Protein AF-A0AAV4ZHG4-F1 (afdb_monomer_lite)

Radius of gyration: 22.32 Å; chains: 1; bounding box: 59×37×72 Å

Secondary structure (DSSP, 8-state):
--S---HHHHHHHHHHHHHHHHH---EEEPPP-TT-HHHHHHHHHHHHHHHHSS---HHHHTT---S--TT-EEEEEEEE-TTS-EEEEEEEEPPPTT--HHHHHHHH-SS----GGGPPPHHHHHHHHHHHHHHHTT-SS-SHHHHHHHHHHHHHHHHHHHT--GGGSTT---HHHHHHHHHT-HHHHHHHHHHHHHHHHHHHHHHHHHHHHHHT--EEEPPP--S-GGGS---SS--TTT--B-SSTT--B-EEE-TTTHHHHHHTSTT-PPPSS--TTTTSSSHHHHHHHHHHHHHHHTT-

Organism: NCBI:txid270350

Sequence (304 aa):
MPASTTAYMIAALQLIAGIEATGGVPIAILERTGDDTEAFWMRSAEILCAKTGDNFCDSDMMVMRDNTNPLGFMRMIVYAGPKGERKRVCAVLPPADDVSPALTATGVSAGNTYAWEDLPTSQAAWVWLMLQNAAHCLDGNGGVSDDKRADAFATLGTTLILGDPGFTAPGGKSPSRVFGYYRNSEANRWAANLGERILLDAWKTDAVAVAQVRTGCTLTSDASSRLDVDQIPRDPQIAAADVCVPAGQTGPKPGRVTDSNLWAWMYQSPIGTPPTPWTPLKTFQSPQAAATYVWQQAGTLSQR

Structure (mmCIF, N/CA/C/O backbone):
data_AF-A0AAV4ZHG4-F1
#
_entry.id   AF-A0AAV4ZHG4-F1
#
loop_
_atom_site.group_PDB
_atom_site.id
_atom_site.type_symbol
_atom_site.label_atom_id
_atom_site.label_alt_id
_atom_site.label_comp_id
_atom_site.label_asym_id
_atom_site.label_entity_id
_atom_site.label_seq_id
_atom_site.pdbx_PDB_ins_code
_atom_site.Cartn_x
_atom_site.Cartn_y
_atom_site.Cartn_z
_atom_site.occupancy
_atom_site.B_iso_or_equiv
_atom_site.auth_seq_id
_atom_site.auth_comp_id
_atom_site.auth_asym_id
_atom_site.auth_atom_id
_atom_site.pdbx_PDB_model_num
ATOM 1 N N . MET A 1 1 ? 18.288 -14.727 -4.330 1.00 34.69 1 MET A N 1
ATOM 2 C CA . MET A 1 1 ? 17.482 -14.034 -3.303 1.00 34.69 1 MET A CA 1
ATOM 3 C C . MET A 1 1 ? 18.409 -13.716 -2.143 1.00 34.69 1 MET A C 1
ATOM 5 O O . MET A 1 1 ? 19.000 -14.664 -1.630 1.00 34.69 1 MET A O 1
ATOM 9 N N . PRO A 1 2 ? 18.618 -12.445 -1.770 1.00 31.34 2 PRO A N 1
ATOM 10 C CA . PRO A 1 2 ? 19.394 -12.140 -0.578 1.00 31.34 2 PRO A CA 1
ATOM 11 C C . PRO A 1 2 ? 18.653 -12.652 0.666 1.00 31.34 2 PRO A C 1
ATOM 13 O O . PRO A 1 2 ? 17.423 -12.718 0.702 1.00 31.34 2 PRO A O 1
ATOM 16 N N . ALA A 1 3 ? 19.426 -13.091 1.656 1.00 33.22 3 ALA A N 1
ATOM 17 C CA . ALA A 1 3 ? 18.937 -13.634 2.913 1.00 33.22 3 ALA A CA 1
ATOM 18 C C . ALA A 1 3 ? 18.226 -12.542 3.736 1.00 33.22 3 ALA A C 1
ATOM 20 O O . ALA A 1 3 ? 18.767 -11.457 3.909 1.00 33.22 3 ALA A O 1
ATOM 21 N N . SER A 1 4 ? 17.041 -12.873 4.267 1.00 39.50 4 SER A N 1
ATOM 22 C CA . SER A 1 4 ? 16.151 -12.020 5.079 1.00 39.50 4 SER A CA 1
ATOM 23 C C . SER A 1 4 ? 15.341 -10.954 4.316 1.00 39.50 4 SER A C 1
ATOM 25 O O . SER A 1 4 ? 15.361 -9.772 4.657 1.00 39.50 4 SER A O 1
ATOM 27 N N . THR A 1 5 ? 14.525 -11.365 3.342 1.00 58.91 5 THR A N 1
ATOM 28 C CA . THR A 1 5 ? 13.417 -10.516 2.870 1.00 58.91 5 THR A CA 1
ATOM 29 C C . THR A 1 5 ? 12.366 -10.420 3.982 1.00 58.91 5 THR A C 1
ATOM 31 O O . THR A 1 5 ? 11.728 -11.408 4.344 1.00 58.91 5 THR A O 1
ATOM 34 N N . THR A 1 6 ? 12.230 -9.242 4.585 1.00 77.19 6 THR A N 1
ATOM 35 C CA . THR A 1 6 ? 11.278 -8.965 5.672 1.00 77.19 6 THR A CA 1
ATOM 36 C C . THR A 1 6 ? 9.824 -9.128 5.197 1.00 77.19 6 THR A C 1
ATOM 38 O O . THR A 1 6 ? 9.519 -9.003 4.010 1.00 77.19 6 THR A O 1
ATOM 41 N N . ALA A 1 7 ? 8.890 -9.409 6.116 1.00 82.88 7 ALA A N 1
ATOM 42 C CA . ALA A 1 7 ? 7.497 -9.740 5.773 1.00 82.88 7 ALA A CA 1
ATOM 43 C C . ALA A 1 7 ? 6.790 -8.675 4.906 1.00 82.88 7 ALA A C 1
ATOM 45 O O . ALA A 1 7 ? 5.980 -9.018 4.046 1.00 82.88 7 ALA A O 1
ATOM 46 N N . TYR A 1 8 ? 7.121 -7.392 5.089 1.00 85.31 8 TYR A N 1
ATOM 47 C CA . TYR A 1 8 ? 6.548 -6.299 4.301 1.00 85.31 8 TYR A CA 1
ATOM 48 C C . TYR A 1 8 ? 7.055 -6.272 2.853 1.00 85.31 8 TYR A C 1
ATOM 50 O O . TYR A 1 8 ? 6.281 -5.962 1.951 1.00 85.31 8 TYR A O 1
ATOM 58 N N . MET A 1 9 ? 8.322 -6.630 2.613 1.00 89.50 9 MET A N 1
ATOM 59 C CA . MET A 1 9 ? 8.885 -6.721 1.263 1.00 89.50 9 MET A CA 1
ATOM 60 C C . MET A 1 9 ? 8.208 -7.851 0.490 1.00 89.50 9 MET A C 1
ATOM 62 O O . MET A 1 9 ? 7.792 -7.660 -0.649 1.00 89.50 9 MET A O 1
ATOM 66 N N . ILE A 1 10 ? 8.023 -9.009 1.137 1.00 89.69 10 ILE A N 1
ATOM 67 C CA . ILE A 1 10 ? 7.293 -10.141 0.551 1.00 89.69 10 ILE A CA 1
ATOM 68 C C . ILE A 1 10 ? 5.867 -9.715 0.188 1.00 89.69 10 ILE A C 1
ATOM 70 O O . ILE A 1 10 ? 5.430 -9.952 -0.936 1.00 89.69 10 ILE A O 1
ATOM 74 N N . ALA A 1 11 ? 5.157 -9.048 1.101 1.00 90.88 11 ALA A N 1
ATOM 75 C CA . ALA A 1 11 ? 3.792 -8.589 0.856 1.00 90.88 11 ALA A CA 1
ATOM 76 C C . ALA A 1 11 ? 3.706 -7.558 -0.287 1.00 90.88 11 ALA A C 1
ATOM 78 O O . ALA A 1 11 ? 2.794 -7.632 -1.110 1.00 90.88 11 ALA A O 1
ATOM 79 N N . ALA A 1 12 ? 4.671 -6.638 -0.393 1.00 93.69 12 ALA A N 1
ATOM 80 C CA . ALA A 1 12 ? 4.742 -5.686 -1.501 1.00 93.69 12 ALA A CA 1
ATOM 81 C C . ALA A 1 12 ? 4.963 -6.396 -2.845 1.00 93.69 12 ALA A C 1
ATOM 83 O O . ALA A 1 12 ? 4.232 -6.144 -3.800 1.00 93.69 12 ALA A O 1
ATOM 84 N N . LEU A 1 13 ? 5.908 -7.341 -2.910 1.00 93.69 13 LEU A N 1
ATOM 85 C CA . LEU A 1 13 ? 6.169 -8.136 -4.115 1.00 93.69 13 LEU A CA 1
ATOM 86 C C . LEU A 1 13 ? 4.961 -8.992 -4.517 1.00 93.69 13 LEU A C 1
ATOM 88 O O . LEU A 1 13 ? 4.658 -9.116 -5.702 1.00 93.69 13 LEU A O 1
ATOM 92 N N . GLN A 1 14 ? 4.239 -9.545 -3.543 1.00 92.50 14 GLN A N 1
ATOM 93 C CA . GLN A 1 14 ? 2.998 -10.278 -3.785 1.00 92.50 14 GLN A CA 1
ATOM 94 C C . GLN A 1 14 ? 1.894 -9.376 -4.358 1.00 92.50 14 GLN A C 1
ATOM 96 O O . GLN A 1 14 ? 1.179 -9.793 -5.270 1.00 92.50 14 GLN A O 1
ATOM 101 N N . LEU A 1 15 ? 1.770 -8.138 -3.867 1.00 93.50 15 LEU A N 1
ATOM 102 C CA . LEU A 1 15 ? 0.821 -7.164 -4.409 1.00 93.50 15 LEU A CA 1
ATOM 103 C C . LEU A 1 15 ? 1.196 -6.758 -5.845 1.00 93.50 15 LEU A C 1
ATOM 105 O O . LEU A 1 15 ? 0.319 -6.667 -6.703 1.00 93.50 15 LEU A O 1
ATOM 109 N N . ILE A 1 16 ? 2.495 -6.589 -6.123 1.00 95.31 16 ILE A N 1
ATOM 110 C CA . ILE A 1 16 ? 3.023 -6.285 -7.462 1.00 95.31 16 ILE A CA 1
ATOM 111 C C . ILE A 1 16 ? 2.725 -7.415 -8.448 1.00 95.31 16 ILE A C 1
ATOM 113 O O . ILE A 1 16 ? 2.189 -7.167 -9.527 1.00 95.31 16 ILE A O 1
ATOM 117 N N . ALA A 1 17 ? 3.011 -8.660 -8.065 1.00 92.50 17 ALA A N 1
ATOM 118 C CA . ALA A 1 17 ? 2.695 -9.825 -8.887 1.00 92.50 17 ALA A CA 1
ATOM 119 C C . ALA A 1 17 ? 1.191 -9.899 -9.212 1.00 92.50 17 ALA A C 1
ATOM 121 O O . ALA A 1 17 ? 0.803 -10.279 -10.317 1.00 92.50 17 ALA A O 1
ATOM 122 N N . GLY A 1 18 ? 0.335 -9.485 -8.272 1.00 90.94 18 GLY A N 1
ATOM 123 C CA . GLY A 1 18 ? -1.106 -9.459 -8.490 1.00 90.94 18 GLY A CA 1
ATOM 124 C C . GLY A 1 18 ? -1.585 -8.367 -9.458 1.00 90.94 18 GLY A C 1
ATOM 125 O O . GLY A 1 18 ? -2.504 -8.610 -10.251 1.00 90.94 18 GLY A O 1
ATOM 126 N N . ILE A 1 19 ? -0.975 -7.174 -9.444 1.00 89.62 19 ILE A N 1
ATOM 127 C CA . ILE A 1 19 ? -1.318 -6.125 -10.422 1.00 89.62 19 ILE A CA 1
ATOM 128 C C . ILE A 1 19 ? -0.751 -6.417 -11.803 1.00 89.62 19 ILE A C 1
ATOM 130 O O . ILE A 1 19 ? -1.422 -6.143 -12.792 1.00 89.62 19 ILE A O 1
ATOM 134 N N . GLU A 1 20 ? 0.423 -7.036 -11.886 1.00 91.94 20 GLU A N 1
ATOM 135 C CA . GLU A 1 20 ? 0.994 -7.503 -13.146 1.00 91.94 20 GLU A CA 1
ATOM 136 C C . GLU A 1 20 ? 0.015 -8.431 -13.879 1.00 91.94 20 GLU A C 1
ATOM 138 O O . GLU A 1 20 ? -0.280 -8.220 -15.058 1.00 91.94 20 GLU A O 1
ATOM 143 N N . ALA A 1 21 ? -0.575 -9.393 -13.160 1.00 85.50 21 ALA A N 1
ATOM 144 C CA . ALA A 1 21 ? -1.597 -10.286 -13.703 1.00 85.50 21 ALA A CA 1
ATOM 145 C C . ALA A 1 21 ? -2.869 -9.544 -14.161 1.00 85.50 21 ALA A C 1
ATOM 147 O O . ALA A 1 21 ? -3.579 -10.022 -15.044 1.00 85.50 21 ALA A O 1
ATOM 148 N N . THR A 1 22 ? -3.155 -8.374 -13.582 1.00 78.44 22 THR A N 1
ATOM 149 C CA . THR A 1 22 ? -4.319 -7.543 -13.933 1.00 78.44 22 THR A CA 1
ATOM 150 C C . THR A 1 22 ? -4.045 -6.658 -15.155 1.00 78.44 22 THR A C 1
ATOM 152 O O . THR A 1 22 ? -4.931 -6.461 -15.982 1.00 78.44 22 THR A O 1
ATOM 155 N N . GLY A 1 23 ? -2.833 -6.109 -15.267 1.00 77.31 23 GLY A N 1
ATOM 156 C CA . GLY A 1 23 ? -2.461 -5.133 -16.292 1.00 77.31 23 GLY A CA 1
ATOM 157 C C . GLY A 1 23 ? -1.838 -5.720 -17.560 1.00 77.31 23 GLY A C 1
ATOM 158 O O . GLY A 1 23 ? -1.764 -5.027 -18.572 1.00 77.31 23 GLY A O 1
ATOM 159 N N . GLY A 1 24 ? -1.390 -6.979 -17.534 1.00 81.75 24 GLY A N 1
ATOM 160 C CA . GLY A 1 24 ? -0.865 -7.677 -18.715 1.00 81.75 24 GLY A CA 1
ATOM 161 C C . GLY A 1 24 ? 0.497 -7.175 -19.215 1.00 81.75 24 GLY A C 1
ATOM 162 O O . GLY A 1 24 ? 0.920 -7.551 -20.307 1.00 81.75 24 GLY A O 1
ATOM 163 N N . VAL A 1 25 ? 1.190 -6.341 -18.434 1.00 88.19 25 VAL A N 1
ATOM 164 C CA . VAL A 1 25 ? 2.561 -5.888 -18.705 1.00 88.19 25 VAL A CA 1
ATOM 165 C C . VAL A 1 25 ? 3.501 -6.612 -17.747 1.00 88.19 25 VAL A C 1
ATOM 167 O O . VAL A 1 25 ? 3.338 -6.441 -16.539 1.00 88.19 25 VAL A O 1
ATOM 170 N N . PRO A 1 26 ? 4.494 -7.377 -18.239 1.00 93.38 26 PRO A N 1
ATOM 171 C CA . PRO A 1 26 ? 5.452 -8.030 -17.363 1.00 93.38 26 PRO A CA 1
ATOM 172 C C . PRO A 1 26 ? 6.230 -7.016 -16.515 1.00 93.38 26 PRO A C 1
ATOM 174 O O . PRO A 1 26 ? 6.758 -6.041 -17.057 1.00 93.38 26 PRO A O 1
ATOM 177 N N . ILE A 1 27 ? 6.328 -7.255 -15.205 1.00 95.12 27 ILE A N 1
ATOM 178 C CA . ILE A 1 27 ? 7.057 -6.398 -14.255 1.00 95.12 27 ILE A CA 1
ATOM 179 C C . ILE A 1 27 ? 8.277 -7.156 -13.716 1.00 95.12 27 ILE A C 1
ATOM 181 O O . ILE A 1 27 ? 8.162 -8.114 -12.947 1.00 95.12 27 ILE A O 1
ATOM 185 N N . ALA A 1 28 ? 9.465 -6.739 -14.141 1.00 94.19 28 ALA A N 1
ATOM 186 C CA . ALA A 1 28 ? 10.751 -7.269 -13.713 1.00 94.19 28 ALA A CA 1
ATOM 187 C C . ALA A 1 28 ? 11.306 -6.440 -12.548 1.00 94.19 28 ALA A C 1
ATOM 189 O O . ALA A 1 28 ? 11.596 -5.256 -12.713 1.00 94.19 28 ALA A O 1
ATOM 190 N N . ILE A 1 29 ? 11.480 -7.063 -11.381 1.00 94.00 29 ILE A N 1
ATOM 191 C CA . ILE A 1 29 ? 12.131 -6.424 -10.233 1.00 94.00 29 ILE A CA 1
ATOM 192 C C . ILE A 1 29 ? 13.636 -6.646 -10.342 1.00 94.00 29 ILE A C 1
ATOM 194 O O . ILE A 1 29 ? 14.093 -7.784 -10.263 1.00 94.00 29 ILE A O 1
ATOM 198 N N . LEU A 1 30 ? 14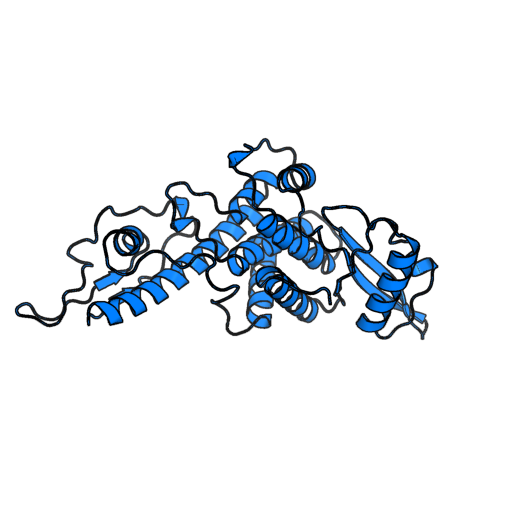.384 -5.566 -10.556 1.00 92.12 30 LEU A N 1
ATOM 199 C CA . LEU A 1 30 ? 15.834 -5.593 -10.713 1.00 92.12 30 LEU A CA 1
ATOM 200 C C . LEU A 1 30 ? 16.537 -5.786 -9.365 1.00 92.12 30 LEU A C 1
ATOM 202 O O . LEU A 1 30 ? 15.971 -5.541 -8.299 1.00 92.12 30 LEU A O 1
ATOM 206 N N . GLU A 1 31 ? 17.805 -6.183 -9.414 1.00 88.56 31 GLU A N 1
ATOM 207 C CA . GLU A 1 31 ? 18.658 -6.291 -8.233 1.00 88.56 31 GLU A CA 1
ATOM 208 C C . GLU A 1 31 ? 19.613 -5.095 -8.153 1.00 88.56 31 GLU A C 1
ATOM 210 O O . GLU A 1 31 ? 20.221 -4.697 -9.147 1.00 88.56 31 GLU A O 1
ATOM 215 N N . ARG A 1 32 ? 19.764 -4.529 -6.952 1.00 84.31 32 ARG A N 1
ATOM 216 C CA . ARG A 1 32 ? 20.807 -3.537 -6.678 1.00 84.31 32 ARG A CA 1
ATOM 217 C C . ARG A 1 32 ? 22.157 -4.245 -6.607 1.00 84.31 32 ARG A C 1
ATOM 219 O O . ARG A 1 32 ? 22.322 -5.161 -5.809 1.00 84.31 32 ARG A O 1
ATOM 226 N N . THR A 1 33 ? 23.129 -3.785 -7.387 1.00 80.25 33 THR A N 1
ATOM 227 C CA . THR A 1 33 ? 24.513 -4.298 -7.369 1.00 80.25 33 THR A CA 1
ATOM 228 C C . THR A 1 33 ? 25.502 -3.306 -6.747 1.00 80.25 33 THR A C 1
ATOM 230 O O . THR A 1 33 ? 26.712 -3.488 -6.851 1.00 80.25 33 THR A O 1
ATOM 233 N N . GLY A 1 34 ? 25.001 -2.260 -6.079 1.00 74.69 34 GLY A N 1
ATOM 234 C CA . GLY A 1 34 ? 25.826 -1.164 -5.567 1.00 74.69 34 GLY A CA 1
ATOM 235 C C . GLY A 1 34 ? 26.387 -0.314 -6.708 1.00 74.69 34 GLY A C 1
ATOM 236 O O . GLY A 1 34 ? 25.673 -0.027 -7.666 1.00 74.69 34 GLY A O 1
ATOM 237 N N . ASP A 1 35 ? 27.663 0.062 -6.610 1.00 71.56 35 ASP A N 1
ATOM 238 C CA . ASP A 1 35 ? 28.332 0.935 -7.586 1.00 71.56 35 ASP A CA 1
ATOM 239 C C . ASP A 1 35 ? 28.862 0.185 -8.828 1.00 71.56 35 ASP A C 1
ATOM 241 O O . ASP A 1 35 ? 29.331 0.810 -9.781 1.00 71.56 35 ASP A O 1
ATOM 245 N N . ASP A 1 36 ? 28.777 -1.151 -8.861 1.00 84.44 36 ASP A N 1
ATOM 246 C CA . ASP A 1 36 ? 29.201 -1.940 -10.021 1.00 84.44 36 ASP A CA 1
ATOM 247 C C . ASP A 1 36 ? 28.135 -1.900 -11.127 1.00 84.44 36 ASP A C 1
ATOM 249 O O . ASP A 1 36 ? 27.106 -2.589 -11.085 1.00 84.44 36 ASP A O 1
ATOM 253 N N . THR A 1 37 ? 28.398 -1.052 -12.121 1.00 82.25 37 THR A N 1
ATOM 254 C CA . THR A 1 37 ? 27.517 -0.818 -13.271 1.00 82.25 37 THR A CA 1
ATOM 255 C C . THR A 1 37 ? 27.505 -1.999 -14.243 1.00 82.25 37 THR A C 1
ATOM 257 O O . THR A 1 37 ? 26.462 -2.306 -14.818 1.00 82.25 37 THR A O 1
ATOM 260 N N . GLU A 1 38 ? 28.629 -2.693 -14.426 1.00 83.00 38 GLU A N 1
ATOM 261 C CA . GLU A 1 38 ? 28.707 -3.820 -15.362 1.00 83.00 38 GLU A CA 1
ATOM 262 C C . GLU A 1 38 ? 27.956 -5.031 -14.800 1.00 83.00 38 GLU A C 1
ATOM 264 O O . GLU A 1 38 ? 27.129 -5.636 -15.491 1.00 83.00 38 GLU A O 1
ATOM 269 N N . ALA A 1 39 ? 28.143 -5.315 -13.506 1.00 86.06 39 ALA A N 1
ATOM 270 C CA . ALA A 1 39 ? 27.358 -6.325 -12.805 1.00 86.06 39 ALA A CA 1
ATOM 271 C C . ALA A 1 39 ? 25.856 -5.999 -12.825 1.00 86.06 39 ALA A C 1
ATOM 273 O O . ALA A 1 39 ? 25.037 -6.901 -13.020 1.00 86.06 39 ALA A O 1
ATOM 274 N N . PHE A 1 40 ? 25.483 -4.720 -12.677 1.00 87.06 40 PHE A N 1
ATOM 275 C CA . PHE A 1 40 ? 24.085 -4.291 -12.763 1.00 87.06 40 PHE A CA 1
ATOM 276 C C . PHE A 1 40 ? 23.459 -4.643 -14.112 1.00 87.06 40 PHE A C 1
ATOM 278 O O . PHE A 1 40 ? 22.344 -5.167 -14.161 1.00 87.06 40 PHE A O 1
ATOM 285 N N . TRP A 1 41 ? 24.165 -4.358 -15.209 1.00 86.19 41 TRP A N 1
ATOM 286 C CA . TRP A 1 41 ? 23.666 -4.615 -16.557 1.00 86.19 41 TRP A CA 1
ATOM 287 C C . TRP A 1 41 ? 23.505 -6.100 -16.829 1.00 86.19 41 TRP A C 1
ATOM 289 O O . TRP A 1 41 ? 22.424 -6.511 -17.250 1.00 86.19 41 TRP A O 1
ATOM 299 N N . MET A 1 42 ? 24.520 -6.912 -16.523 1.00 85.81 42 MET A N 1
ATOM 300 C CA . MET A 1 42 ? 24.419 -8.363 -16.689 1.00 85.81 42 MET A CA 1
ATOM 301 C C . MET A 1 42 ? 23.245 -8.924 -15.886 1.00 85.81 42 MET A C 1
ATOM 303 O O . MET A 1 42 ? 22.401 -9.640 -16.427 1.00 85.81 42 MET A O 1
ATOM 307 N N . ARG A 1 43 ? 23.123 -8.528 -14.613 1.00 88.62 43 ARG A N 1
ATOM 308 C CA . ARG A 1 43 ? 22.064 -9.037 -13.742 1.00 88.62 43 ARG A CA 1
ATOM 309 C C . ARG A 1 43 ? 20.673 -8.584 -14.174 1.00 88.62 43 ARG A C 1
ATOM 311 O O . ARG A 1 43 ? 19.722 -9.362 -14.136 1.00 88.62 43 ARG A O 1
ATOM 318 N N . SER A 1 44 ? 20.551 -7.341 -14.625 1.00 89.56 44 SER A N 1
ATOM 319 C CA . SER A 1 44 ? 19.295 -6.814 -15.153 1.00 89.56 44 SER A CA 1
ATOM 320 C C . SER A 1 44 ? 18.876 -7.551 -16.427 1.00 89.56 44 SER A C 1
ATOM 322 O O . SER A 1 44 ? 17.699 -7.878 -16.570 1.00 89.56 44 SER A O 1
ATOM 324 N N . ALA A 1 45 ? 19.820 -7.874 -17.321 1.00 88.75 45 ALA A N 1
ATOM 325 C CA . ALA A 1 45 ? 19.533 -8.644 -18.529 1.00 88.75 45 ALA A CA 1
ATOM 326 C C . ALA A 1 45 ? 19.038 -10.047 -18.166 1.00 88.75 45 ALA A C 1
ATOM 328 O O . ALA A 1 45 ? 17.998 -10.469 -18.659 1.00 88.75 45 ALA A O 1
ATOM 329 N N . GLU A 1 46 ? 19.711 -10.739 -17.241 1.00 89.81 46 GLU A N 1
ATOM 330 C CA . GLU A 1 46 ? 19.286 -12.058 -16.753 1.00 89.81 46 GLU A CA 1
ATOM 331 C C . GLU A 1 46 ? 17.854 -12.050 -16.204 1.00 89.81 46 GLU A C 1
ATOM 333 O O . GLU A 1 46 ? 17.051 -12.924 -16.541 1.00 89.81 46 GLU A O 1
ATOM 338 N N . ILE A 1 47 ? 17.514 -11.056 -15.377 1.00 91.81 47 ILE A N 1
ATOM 339 C CA . ILE A 1 47 ? 16.177 -10.922 -14.786 1.00 91.81 47 ILE A CA 1
ATOM 340 C C . ILE A 1 47 ? 15.131 -10.668 -15.874 1.00 91.81 47 ILE A C 1
ATOM 342 O O . ILE A 1 47 ? 14.071 -11.295 -15.867 1.00 91.81 47 ILE A O 1
ATOM 346 N N . LEU A 1 48 ? 15.418 -9.772 -16.818 1.00 91.12 48 LEU A N 1
ATOM 347 C CA . LEU A 1 48 ? 14.513 -9.463 -17.923 1.00 91.12 48 LEU A CA 1
ATOM 348 C C . LEU A 1 48 ? 14.306 -10.675 -18.841 1.00 91.12 48 LEU A C 1
ATOM 350 O O . LEU A 1 48 ? 13.164 -10.975 -19.206 1.00 91.12 48 LEU A O 1
ATOM 354 N N . CYS A 1 49 ? 15.374 -11.419 -19.140 1.00 90.31 49 CYS A N 1
ATOM 355 C CA . CYS A 1 49 ? 15.307 -12.666 -19.893 1.00 90.31 49 CYS A CA 1
ATOM 356 C C . CYS A 1 49 ? 14.440 -13.703 -19.176 1.00 90.31 49 CYS A C 1
ATOM 358 O O . CYS A 1 49 ? 13.539 -14.284 -19.776 1.00 90.31 49 CYS A O 1
ATOM 360 N N . ALA A 1 50 ? 14.647 -13.898 -17.871 1.00 91.50 50 ALA A N 1
ATOM 361 C CA . ALA A 1 50 ? 13.841 -14.820 -17.076 1.00 91.50 50 ALA A CA 1
ATOM 362 C C . ALA A 1 50 ? 12.364 -14.396 -17.011 1.00 91.50 50 ALA A C 1
ATOM 364 O O . ALA A 1 50 ? 11.473 -15.244 -17.011 1.00 91.50 50 ALA A O 1
ATOM 365 N N . LYS A 1 51 ? 12.097 -13.086 -16.967 1.00 92.44 51 LYS A N 1
ATOM 366 C CA . LYS A 1 51 ? 10.742 -12.541 -16.856 1.00 92.44 51 LYS A CA 1
ATOM 367 C C . LYS A 1 51 ? 9.931 -12.677 -18.142 1.00 92.44 51 LYS A C 1
ATOM 369 O O . LYS A 1 51 ? 8.724 -12.899 -18.084 1.00 92.44 51 LYS A O 1
ATOM 374 N N . THR A 1 52 ? 10.579 -12.501 -19.287 1.00 89.12 52 THR A N 1
ATOM 375 C CA . THR A 1 52 ? 9.909 -12.404 -20.595 1.00 89.12 52 THR A CA 1
ATOM 376 C C . THR A 1 52 ? 10.088 -13.647 -21.465 1.00 89.12 52 THR A C 1
ATOM 378 O O . THR A 1 52 ? 9.284 -13.878 -22.366 1.00 89.12 52 THR A O 1
ATOM 381 N N . GLY A 1 53 ? 11.120 -14.454 -21.202 1.00 88.44 53 GLY A N 1
ATOM 382 C CA . GLY A 1 53 ? 11.543 -15.559 -22.062 1.00 88.44 53 GLY A CA 1
ATOM 383 C C . GLY A 1 53 ? 12.305 -15.121 -23.319 1.00 88.44 53 GLY A C 1
ATOM 384 O O . GLY A 1 53 ? 12.537 -15.954 -24.192 1.00 88.44 53 GLY A O 1
ATOM 385 N N . ASP A 1 54 ? 12.679 -13.842 -23.432 1.00 86.31 54 ASP A N 1
ATOM 386 C CA . ASP A 1 54 ? 13.400 -13.280 -24.578 1.00 86.31 54 ASP A CA 1
ATOM 387 C C . ASP A 1 54 ? 14.853 -12.942 -24.234 1.00 86.31 54 ASP A C 1
ATOM 389 O O . ASP A 1 54 ? 15.180 -12.696 -23.080 1.00 86.31 54 ASP A O 1
ATOM 393 N N . ASN A 1 55 ? 15.722 -12.867 -25.244 1.00 82.81 55 ASN A N 1
ATOM 394 C CA . ASN A 1 55 ? 17.086 -12.373 -25.062 1.00 82.81 55 ASN A CA 1
ATOM 395 C C . ASN A 1 55 ? 17.118 -10.847 -25.208 1.00 82.81 55 ASN A C 1
ATOM 397 O O . ASN A 1 55 ? 16.630 -10.321 -26.207 1.00 82.81 55 ASN A O 1
ATOM 401 N N . PHE A 1 56 ? 17.739 -10.159 -24.251 1.00 82.06 56 PHE A N 1
ATOM 402 C CA . PHE A 1 56 ? 17.991 -8.715 -24.306 1.00 82.06 56 PHE A CA 1
ATOM 403 C C . PHE A 1 56 ? 19.404 -8.441 -24.819 1.00 82.06 56 PHE A C 1
ATOM 405 O O . PHE A 1 56 ? 20.333 -9.182 -24.496 1.00 82.06 56 PHE A O 1
ATOM 412 N N . CYS A 1 57 ? 19.573 -7.381 -25.612 1.00 72.12 57 CYS A N 1
ATOM 413 C CA . CYS A 1 57 ? 20.883 -6.948 -26.104 1.00 72.12 57 CYS A CA 1
ATOM 414 C C . CYS A 1 57 ? 21.360 -5.659 -25.419 1.00 72.12 57 CYS A C 1
ATOM 416 O O . CYS A 1 57 ? 20.574 -4.936 -24.807 1.00 72.12 57 CYS A O 1
ATOM 418 N N . ASP A 1 58 ? 22.646 -5.329 -25.561 1.00 67.69 58 ASP A N 1
ATOM 419 C CA . ASP A 1 58 ? 23.260 -4.161 -24.911 1.00 67.69 58 ASP A CA 1
ATOM 420 C C . ASP A 1 58 ? 22.512 -2.848 -25.187 1.00 67.69 58 ASP A C 1
ATOM 422 O O . ASP A 1 58 ? 22.382 -2.008 -24.297 1.00 67.69 58 ASP A O 1
ATOM 426 N N . SER A 1 59 ? 21.961 -2.658 -26.393 1.00 71.62 59 SER A N 1
ATOM 427 C CA . SER A 1 59 ? 21.186 -1.452 -26.708 1.00 71.62 59 SER A CA 1
ATOM 428 C C . SER A 1 59 ? 19.857 -1.359 -25.963 1.00 71.62 59 SER A C 1
ATOM 430 O O . SER A 1 59 ? 19.435 -0.246 -25.646 1.00 71.62 59 SER A O 1
ATOM 432 N N . ASP A 1 60 ? 19.231 -2.493 -25.635 1.00 73.88 60 ASP A N 1
ATOM 433 C CA . ASP A 1 60 ? 18.032 -2.519 -24.790 1.00 73.88 60 ASP A CA 1
ATOM 434 C C . ASP A 1 60 ? 18.383 -2.178 -23.335 1.00 73.88 60 ASP A C 1
ATOM 436 O O . ASP A 1 60 ? 17.574 -1.590 -22.622 1.00 73.88 60 ASP A O 1
ATOM 440 N N . MET A 1 61 ? 19.608 -2.509 -22.912 1.00 73.12 61 MET A N 1
ATOM 441 C CA . MET A 1 61 ? 20.106 -2.361 -21.542 1.00 73.12 61 MET A CA 1
ATOM 442 C C . MET A 1 61 ? 20.743 -0.998 -21.263 1.00 73.12 61 MET A C 1
ATOM 444 O O . MET A 1 61 ? 20.647 -0.495 -20.146 1.00 73.12 61 MET A O 1
ATOM 448 N N . MET A 1 62 ? 21.315 -0.338 -22.278 1.00 64.12 62 MET A N 1
ATOM 449 C CA . MET A 1 62 ? 21.927 0.998 -22.184 1.00 64.12 62 MET A CA 1
ATOM 450 C C . MET A 1 62 ? 20.984 2.088 -21.659 1.00 64.12 62 MET A C 1
ATOM 452 O O . MET A 1 62 ? 21.437 3.187 -21.324 1.00 64.12 62 MET A O 1
ATOM 456 N N . VAL A 1 63 ? 19.680 1.819 -21.618 1.00 65.62 63 VAL A N 1
ATOM 457 C CA . VAL A 1 63 ? 18.662 2.700 -21.043 1.00 65.62 63 VAL A CA 1
ATOM 458 C C . VAL A 1 63 ? 18.605 2.609 -19.508 1.00 65.62 63 VAL A C 1
ATOM 460 O O . VAL A 1 63 ? 18.044 3.489 -18.864 1.00 65.62 63 VAL A O 1
ATOM 463 N N . MET A 1 64 ? 19.214 1.602 -18.887 1.00 71.81 64 MET A N 1
ATOM 464 C CA . MET A 1 64 ? 19.270 1.422 -17.434 1.00 71.81 64 MET A CA 1
ATOM 465 C C . MET A 1 64 ? 20.657 1.821 -16.916 1.00 71.81 64 MET A C 1
ATOM 467 O O . MET A 1 64 ? 21.506 0.983 -16.633 1.00 71.81 64 MET A O 1
ATOM 471 N N . ARG A 1 65 ? 20.915 3.133 -16.868 1.00 67.50 65 ARG A N 1
ATOM 472 C CA . ARG A 1 65 ? 22.214 3.700 -16.436 1.00 67.50 65 ARG A CA 1
ATOM 473 C C . ARG A 1 65 ? 22.258 4.125 -14.976 1.00 67.50 65 ARG A C 1
ATOM 475 O O . ARG A 1 65 ? 23.315 4.498 -14.491 1.00 67.50 65 ARG A O 1
ATOM 482 N N . ASP A 1 66 ? 21.109 4.131 -14.324 1.00 73.69 66 ASP A N 1
ATOM 483 C CA . ASP A 1 66 ? 20.985 4.507 -12.928 1.00 73.69 66 ASP A CA 1
ATOM 484 C C . ASP A 1 66 ? 20.761 3.223 -12.132 1.00 73.69 66 ASP A C 1
ATOM 486 O O . ASP A 1 66 ? 19.773 2.532 -12.352 1.00 73.69 66 ASP A O 1
ATOM 490 N N . ASN A 1 67 ? 21.716 2.843 -11.291 1.00 77.44 67 ASN A N 1
ATOM 491 C CA . ASN A 1 67 ? 21.623 1.704 -10.371 1.00 77.44 67 ASN A CA 1
ATOM 492 C C . ASN A 1 67 ? 21.821 2.130 -8.908 1.00 77.44 67 ASN A C 1
ATOM 494 O O . ASN A 1 67 ? 21.614 1.331 -7.991 1.00 77.44 67 ASN A O 1
ATOM 498 N N . THR A 1 68 ? 22.182 3.396 -8.689 1.00 82.00 68 THR A N 1
ATOM 499 C CA . THR A 1 68 ? 22.510 3.955 -7.377 1.00 82.00 68 THR A CA 1
ATOM 500 C C . THR A 1 68 ? 21.403 4.833 -6.816 1.00 82.00 68 THR A C 1
ATOM 502 O O . THR A 1 68 ? 21.418 5.093 -5.615 1.00 82.00 68 THR A O 1
ATOM 505 N N . ASN A 1 69 ? 20.401 5.239 -7.610 1.00 86.94 69 ASN A N 1
ATOM 506 C CA . ASN A 1 69 ? 19.292 6.046 -7.106 1.00 86.94 69 ASN A CA 1
ATOM 507 C C . ASN A 1 69 ? 18.599 5.360 -5.914 1.00 86.94 69 ASN A C 1
ATOM 509 O O . ASN A 1 69 ? 17.993 4.298 -6.082 1.00 86.94 69 ASN A O 1
ATOM 513 N N . PRO A 1 70 ? 18.661 5.941 -4.704 1.00 88.38 70 PRO A N 1
ATOM 514 C CA . PRO A 1 70 ? 18.173 5.307 -3.480 1.00 88.38 70 PRO A CA 1
ATOM 515 C C . PRO A 1 70 ? 16.644 5.230 -3.399 1.00 88.38 70 PRO A C 1
ATOM 517 O O . PRO A 1 70 ? 16.122 4.381 -2.681 1.00 88.38 70 PRO A O 1
ATOM 520 N N . LEU A 1 71 ? 15.915 6.060 -4.153 1.00 90.00 71 LEU A N 1
ATOM 521 C CA . LEU A 1 71 ? 14.449 6.014 -4.218 1.00 90.00 71 LEU A CA 1
ATOM 522 C C . LEU A 1 71 ? 13.938 4.885 -5.126 1.00 90.00 71 LEU A C 1
ATOM 524 O O . LEU A 1 71 ? 12.750 4.564 -5.110 1.00 90.00 71 LEU A O 1
ATOM 528 N N . GLY A 1 72 ? 14.838 4.270 -5.898 1.00 90.44 72 GLY A N 1
ATOM 529 C CA . GLY A 1 72 ? 14.464 3.366 -6.976 1.00 90.44 72 GLY A CA 1
ATOM 530 C C . GLY A 1 72 ? 13.858 4.125 -8.157 1.00 90.44 72 GLY A C 1
ATOM 531 O O . GLY A 1 72 ? 13.801 5.355 -8.176 1.00 90.44 72 GLY A O 1
ATOM 532 N N . PHE A 1 73 ? 13.428 3.377 -9.164 1.00 89.69 73 PHE A N 1
ATOM 533 C CA . PHE A 1 73 ? 12.693 3.906 -10.310 1.00 89.69 73 PHE A CA 1
ATOM 534 C C . PHE A 1 73 ? 11.993 2.766 -11.040 1.00 89.69 73 PHE A C 1
ATOM 536 O O . PHE A 1 73 ? 12.335 1.593 -10.883 1.00 89.69 73 PHE A O 1
ATOM 543 N N . MET A 1 74 ? 11.066 3.125 -11.917 1.00 91.25 74 MET A N 1
ATOM 544 C CA . MET A 1 74 ? 10.580 2.243 -12.969 1.00 91.25 74 MET A CA 1
ATOM 545 C C . MET A 1 74 ? 11.039 2.737 -14.338 1.00 91.25 74 MET A C 1
ATOM 547 O O . MET A 1 74 ? 11.199 3.939 -14.566 1.00 91.25 74 MET A O 1
ATOM 551 N N . ARG A 1 75 ? 11.228 1.814 -15.282 1.00 89.50 75 ARG A N 1
ATOM 552 C CA . ARG A 1 75 ? 11.422 2.130 -16.697 1.00 89.50 75 ARG A CA 1
ATOM 553 C C . ARG A 1 75 ? 10.681 1.141 -17.588 1.00 89.50 75 ARG A C 1
ATOM 555 O O . ARG A 1 75 ? 10.899 -0.063 -17.515 1.00 89.50 75 ARG A O 1
ATOM 562 N N . MET A 1 76 ? 9.844 1.667 -18.481 1.00 88.81 76 MET A N 1
ATOM 563 C CA . MET A 1 76 ? 9.254 0.875 -19.556 1.00 88.81 76 MET A CA 1
ATOM 564 C C . MET A 1 76 ? 10.297 0.647 -20.647 1.00 88.81 76 MET A C 1
ATOM 566 O O . MET A 1 76 ? 10.740 1.593 -21.301 1.00 88.81 76 MET A O 1
ATOM 570 N N . ILE A 1 77 ? 10.672 -0.611 -20.849 1.00 88.25 77 ILE A N 1
ATOM 571 C CA . ILE A 1 77 ? 11.581 -1.041 -21.909 1.00 88.25 77 ILE A CA 1
ATOM 572 C C . ILE A 1 77 ? 10.734 -1.549 -23.065 1.00 88.25 77 ILE A C 1
ATOM 574 O O . ILE A 1 77 ? 9.817 -2.355 -22.888 1.00 88.25 77 ILE A O 1
ATOM 578 N N . VAL A 1 78 ? 11.037 -1.050 -24.258 1.00 86.06 78 VAL A N 1
ATOM 579 C CA . VAL A 1 78 ? 10.368 -1.446 -25.491 1.00 86.06 78 VAL A CA 1
ATOM 580 C C . VAL A 1 78 ? 11.425 -1.979 -26.440 1.00 86.06 78 VAL A C 1
ATOM 582 O O . VAL A 1 78 ? 12.283 -1.216 -26.872 1.00 86.06 78 VAL A O 1
ATOM 585 N N . TYR A 1 79 ? 11.343 -3.265 -26.761 1.00 83.31 79 TYR A N 1
ATOM 586 C CA . TYR A 1 79 ? 12.364 -3.988 -27.518 1.00 83.31 79 TYR A CA 1
ATOM 587 C C . TYR A 1 79 ? 11.723 -4.826 -28.630 1.00 83.31 79 TYR A C 1
ATOM 589 O O . TYR A 1 79 ? 10.503 -5.028 -28.655 1.00 83.31 79 TYR A O 1
ATOM 597 N N . ALA A 1 80 ? 12.535 -5.269 -29.588 1.00 81.38 80 ALA A N 1
ATOM 598 C CA . ALA A 1 80 ? 12.096 -6.189 -30.631 1.00 81.38 80 ALA A CA 1
ATOM 599 C C . ALA A 1 80 ? 12.250 -7.631 -30.134 1.00 81.38 80 ALA A C 1
ATOM 601 O O . ALA A 1 80 ? 13.334 -8.043 -29.731 1.00 81.38 80 ALA A O 1
ATOM 602 N N . GLY A 1 81 ? 11.162 -8.394 -30.162 1.00 76.44 81 GLY A N 1
ATOM 603 C CA . GLY A 1 81 ? 11.176 -9.813 -29.850 1.00 76.44 81 GLY A CA 1
ATOM 604 C C . GLY A 1 81 ? 11.873 -10.642 -30.937 1.00 76.44 81 GLY A C 1
ATOM 605 O O . GLY A 1 81 ? 12.165 -10.139 -32.028 1.00 76.44 81 GLY A O 1
ATOM 606 N N . PRO A 1 82 ? 12.093 -11.944 -30.685 1.00 73.69 82 PRO A N 1
ATOM 607 C CA . PRO A 1 82 ? 12.789 -12.836 -31.613 1.00 73.69 82 PRO A CA 1
ATOM 608 C C . PRO A 1 82 ? 12.146 -12.947 -33.004 1.00 73.69 82 PRO A C 1
ATOM 610 O O . PRO A 1 82 ? 12.811 -13.370 -33.947 1.00 73.69 82 PRO A O 1
ATOM 613 N N . LYS A 1 83 ? 10.860 -12.593 -33.152 1.00 78.69 83 LYS A N 1
ATOM 614 C CA . LYS A 1 83 ? 10.122 -12.620 -34.426 1.00 78.69 83 LYS A CA 1
ATOM 615 C C . LYS A 1 83 ? 9.874 -11.214 -34.991 1.00 78.69 83 LYS A C 1
ATOM 617 O O . LYS A 1 83 ? 9.077 -11.065 -35.916 1.00 78.69 83 LYS A O 1
ATOM 622 N N . GLY A 1 84 ? 10.551 -10.191 -34.462 1.00 76.81 84 GLY A N 1
ATOM 623 C CA . GLY A 1 84 ? 10.418 -8.795 -34.887 1.00 76.81 84 GLY A CA 1
ATOM 624 C C . GLY A 1 84 ? 9.176 -8.080 -34.344 1.00 76.81 84 GLY A C 1
ATOM 625 O O . GLY A 1 84 ? 8.912 -6.939 -34.719 1.00 76.81 84 GLY A O 1
ATOM 626 N N . GLU A 1 85 ? 8.407 -8.718 -33.461 1.00 85.25 85 GLU A N 1
ATOM 627 C CA . GLU A 1 85 ? 7.285 -8.100 -32.766 1.00 85.25 85 GLU A CA 1
ATOM 628 C C . GLU A 1 85 ? 7.777 -7.101 -31.713 1.00 85.25 85 GLU A C 1
ATOM 630 O O . GLU A 1 85 ? 8.749 -7.348 -31.005 1.00 85.25 85 GLU A O 1
ATOM 635 N N . ARG A 1 86 ? 7.107 -5.956 -31.575 1.00 84.50 86 ARG A N 1
ATOM 636 C CA . ARG A 1 86 ? 7.469 -4.977 -30.546 1.00 84.50 86 ARG A CA 1
ATOM 637 C C . ARG A 1 86 ? 6.902 -5.427 -29.199 1.00 84.50 86 ARG A C 1
ATOM 639 O O . ARG A 1 86 ? 5.684 -5.461 -29.032 1.00 84.50 86 ARG A O 1
ATOM 646 N N . LYS A 1 87 ? 7.774 -5.751 -28.246 1.00 86.25 87 LYS A N 1
ATOM 647 C CA . LYS A 1 87 ? 7.413 -6.174 -26.886 1.00 86.25 87 LYS A CA 1
ATOM 648 C C . LYS A 1 87 ? 7.662 -5.066 -25.874 1.00 86.25 87 LYS A C 1
ATOM 650 O O . LYS A 1 87 ? 8.388 -4.107 -26.143 1.00 86.25 87 LYS A O 1
ATOM 655 N N . ARG A 1 88 ? 7.021 -5.187 -24.711 1.00 88.19 88 ARG A N 1
ATOM 656 C CA . ARG A 1 88 ? 7.159 -4.254 -23.590 1.00 88.19 88 ARG A CA 1
ATOM 657 C C . ARG A 1 88 ? 7.353 -5.031 -22.296 1.00 88.19 88 ARG A C 1
ATOM 659 O O . ARG A 1 88 ? 6.643 -6.001 -22.055 1.00 88.19 88 ARG A O 1
ATOM 666 N N . VAL A 1 89 ? 8.268 -4.556 -21.465 1.00 91.56 89 VAL A N 1
ATOM 667 C CA . VAL A 1 89 ? 8.479 -5.017 -20.090 1.00 91.56 89 VAL A CA 1
ATOM 668 C C . VAL A 1 89 ? 8.740 -3.794 -19.223 1.00 91.56 89 VAL A C 1
ATOM 670 O O . VAL A 1 89 ? 9.403 -2.851 -19.659 1.00 91.56 89 VAL A O 1
ATOM 673 N N . CYS A 1 90 ? 8.194 -3.779 -18.015 1.00 92.62 90 CYS A N 1
ATOM 674 C CA . CYS A 1 90 ? 8.543 -2.773 -17.029 1.00 92.62 90 CYS A CA 1
ATOM 675 C C . CYS A 1 90 ? 9.687 -3.290 -16.167 1.00 92.62 90 CYS A C 1
ATOM 677 O O . CYS A 1 90 ? 9.559 -4.339 -15.543 1.00 92.62 90 CYS A O 1
ATOM 679 N N . ALA A 1 91 ? 10.789 -2.557 -16.120 1.00 92.56 91 ALA A N 1
ATOM 680 C CA . ALA A 1 91 ? 11.879 -2.814 -15.197 1.00 92.56 91 ALA A CA 1
ATOM 681 C C . ALA A 1 91 ? 11.735 -1.888 -13.988 1.00 92.56 91 ALA A C 1
ATOM 683 O O . ALA A 1 91 ? 11.622 -0.676 -14.157 1.00 92.56 91 ALA A O 1
ATOM 684 N N . VAL A 1 92 ? 11.740 -2.439 -12.779 1.00 93.69 92 VAL A N 1
ATOM 685 C CA . VAL A 1 92 ? 11.652 -1.679 -11.528 1.00 93.69 92 VAL A CA 1
ATOM 686 C C . VAL A 1 92 ? 12.927 -1.908 -10.734 1.00 93.69 92 VAL A C 1
ATOM 688 O O . VAL A 1 92 ? 13.174 -3.025 -10.279 1.00 93.69 92 VAL A O 1
ATOM 691 N N . LEU A 1 93 ? 13.728 -0.858 -10.543 1.00 92.25 93 LEU A N 1
ATOM 692 C CA . LEU A 1 93 ? 14.774 -0.866 -9.526 1.00 92.25 93 LEU A CA 1
ATOM 693 C C . LEU A 1 93 ? 14.099 -0.625 -8.167 1.00 92.25 93 LEU A C 1
ATOM 695 O O . LEU A 1 93 ? 13.532 0.456 -7.971 1.00 92.25 93 LEU A O 1
ATOM 699 N N . PRO A 1 94 ? 14.149 -1.583 -7.223 1.00 92.56 94 PRO A N 1
ATOM 700 C CA . PRO A 1 94 ? 13.557 -1.389 -5.906 1.00 92.56 94 PRO A CA 1
ATOM 701 C C . PRO A 1 94 ? 14.258 -0.241 -5.168 1.00 92.56 94 PRO A C 1
ATOM 703 O O . PRO A 1 94 ? 15.438 0.000 -5.425 1.00 92.56 94 PRO A O 1
ATOM 706 N N . PRO A 1 95 ? 13.601 0.458 -4.228 1.00 91.88 95 PRO A N 1
ATOM 707 C CA . PRO A 1 95 ? 14.262 1.417 -3.337 1.00 91.88 95 PRO A CA 1
ATOM 708 C C . PRO A 1 95 ? 15.399 0.760 -2.538 1.00 91.88 95 PRO A C 1
ATOM 710 O O . PRO A 1 95 ? 15.465 -0.466 -2.437 1.00 91.88 95 PRO A O 1
ATOM 713 N N . ALA A 1 96 ? 16.326 1.552 -2.002 1.00 90.19 96 ALA A N 1
ATOM 714 C CA . ALA A 1 96 ? 17.347 1.027 -1.095 1.00 90.19 96 ALA A CA 1
ATOM 715 C C . ALA A 1 96 ? 16.678 0.532 0.196 1.00 90.19 96 ALA A C 1
ATOM 717 O O . ALA A 1 96 ? 15.758 1.182 0.688 1.00 90.19 96 ALA A O 1
ATOM 718 N N . ASP A 1 97 ? 17.117 -0.599 0.751 1.00 86.31 97 ASP A N 1
ATOM 719 C CA . ASP A 1 97 ? 16.488 -1.204 1.939 1.00 86.31 97 ASP A CA 1
ATOM 720 C C . ASP A 1 97 ? 16.472 -0.256 3.153 1.00 86.31 97 ASP A C 1
ATOM 722 O O . ASP A 1 97 ? 15.554 -0.292 3.973 1.00 86.31 97 ASP A O 1
ATOM 726 N N . ASP A 1 98 ? 17.461 0.634 3.238 1.00 86.62 98 ASP A N 1
ATOM 727 C CA . ASP A 1 98 ? 17.625 1.677 4.248 1.00 86.62 98 ASP A CA 1
ATOM 728 C C . ASP A 1 98 ? 17.246 3.078 3.735 1.00 86.62 98 ASP A C 1
ATOM 730 O O . ASP A 1 98 ? 17.700 4.085 4.283 1.00 86.62 98 ASP A O 1
ATOM 734 N N . VAL A 1 99 ? 16.403 3.162 2.693 1.00 88.94 99 VAL A N 1
ATOM 735 C CA . VAL A 1 99 ? 16.013 4.434 2.071 1.00 88.94 99 VAL A CA 1
ATOM 736 C C . VAL A 1 99 ? 15.616 5.460 3.133 1.00 88.94 99 VAL A C 1
ATOM 738 O O . VAL A 1 99 ? 14.776 5.223 4.010 1.00 88.94 99 VAL A O 1
ATOM 741 N N . SER A 1 100 ? 16.264 6.624 3.066 1.00 87.62 100 SER A N 1
ATOM 742 C CA . SER A 1 100 ? 16.026 7.700 4.019 1.00 87.62 100 SER A CA 1
ATOM 743 C C . SER A 1 100 ? 14.601 8.237 3.854 1.00 87.62 100 SER A C 1
ATOM 745 O O . SER A 1 100 ? 14.224 8.662 2.752 1.00 87.62 100 SER A O 1
ATOM 747 N N . PRO A 1 101 ? 13.804 8.302 4.935 1.00 82.38 101 PRO A N 1
ATOM 748 C CA . PRO A 1 101 ? 12.492 8.927 4.886 1.00 82.38 101 PRO A CA 1
ATOM 749 C C . PRO A 1 101 ? 12.544 10.402 4.518 1.00 82.38 101 PRO A C 1
ATOM 751 O O . PRO A 1 101 ? 11.669 10.879 3.807 1.00 82.38 101 PRO A O 1
ATOM 754 N N . ALA A 1 102 ? 13.584 11.119 4.951 1.00 83.19 102 ALA A N 1
ATOM 755 C CA . ALA A 1 102 ? 13.765 12.526 4.613 1.00 83.19 102 ALA A CA 1
ATOM 756 C C . ALA A 1 102 ? 14.044 12.703 3.114 1.00 83.19 102 ALA A C 1
ATOM 758 O O . ALA A 1 102 ? 13.489 13.605 2.484 1.00 83.19 102 ALA A O 1
ATOM 759 N N . LEU A 1 103 ? 14.858 11.813 2.535 1.00 84.94 103 LEU A N 1
ATOM 760 C CA . LEU A 1 103 ? 15.121 11.808 1.098 1.00 84.94 103 LEU A CA 1
ATOM 761 C C . LEU A 1 103 ? 13.861 11.462 0.307 1.00 84.94 103 LEU A C 1
ATOM 763 O O . LEU A 1 103 ? 13.569 12.114 -0.690 1.00 84.94 103 LEU A O 1
ATOM 767 N N . THR A 1 104 ? 13.093 10.483 0.788 1.00 84.50 104 THR A N 1
ATOM 768 C CA . THR A 1 104 ? 11.796 10.120 0.208 1.00 84.50 104 THR A CA 1
ATOM 769 C C . THR A 1 104 ? 10.846 11.306 0.251 1.00 84.50 104 THR A C 1
ATOM 771 O O . THR A 1 104 ? 10.323 11.693 -0.783 1.00 84.50 104 THR A O 1
ATOM 774 N N . ALA A 1 105 ? 10.677 11.935 1.415 1.00 80.06 105 ALA A N 1
ATOM 775 C CA . ALA A 1 105 ? 9.817 13.096 1.584 1.00 80.06 105 ALA A CA 1
ATOM 776 C C . ALA A 1 105 ? 10.237 14.241 0.656 1.00 80.06 105 ALA A C 1
ATOM 778 O O . ALA A 1 105 ? 9.386 14.783 -0.035 1.00 80.06 105 ALA A O 1
ATOM 779 N N . THR A 1 106 ? 11.535 14.540 0.542 1.00 80.00 106 THR A N 1
ATOM 780 C CA . THR A 1 106 ? 12.044 15.565 -0.386 1.00 80.00 106 THR A CA 1
ATOM 781 C C . THR A 1 106 ? 11.745 15.196 -1.839 1.00 80.00 106 THR A C 1
ATOM 783 O O . THR A 1 106 ? 11.152 15.994 -2.561 1.00 80.00 106 THR A O 1
ATOM 786 N N . GLY A 1 107 ? 12.115 13.982 -2.255 1.00 76.88 107 GLY A N 1
ATOM 787 C CA . GLY A 1 107 ? 12.007 13.521 -3.639 1.00 76.88 107 GLY A CA 1
ATOM 788 C C . GLY A 1 107 ? 10.571 13.335 -4.120 1.00 76.88 107 GLY A C 1
ATOM 789 O O . GLY A 1 107 ? 10.291 13.548 -5.295 1.00 76.88 107 GLY A O 1
ATOM 790 N N . VAL A 1 108 ? 9.652 12.981 -3.219 1.00 78.19 108 VAL A N 1
ATOM 791 C CA . VAL A 1 108 ? 8.230 12.818 -3.546 1.00 78.19 108 VAL A CA 1
ATOM 792 C C . VAL A 1 108 ? 7.407 14.074 -3.265 1.00 78.19 108 VAL A C 1
ATOM 794 O O . VAL A 1 108 ? 6.278 14.164 -3.752 1.00 78.19 108 VAL A O 1
ATOM 797 N N . SER A 1 109 ? 7.928 15.037 -2.493 1.00 71.19 109 SER A N 1
ATOM 798 C CA . SER A 1 109 ? 7.176 16.242 -2.135 1.00 71.19 109 SER A CA 1
ATOM 799 C C . SER A 1 109 ? 6.805 17.052 -3.371 1.00 71.19 109 SER A C 1
ATOM 801 O O . SER A 1 109 ? 7.641 17.386 -4.207 1.00 71.19 109 SER A O 1
ATOM 803 N N . ALA A 1 110 ? 5.539 17.454 -3.451 1.00 69.12 110 ALA A N 1
ATOM 804 C CA . ALA A 1 110 ? 5.072 18.432 -4.429 1.00 69.12 110 ALA A CA 1
ATOM 805 C C . ALA A 1 110 ? 5.370 19.876 -3.962 1.00 69.12 110 ALA A C 1
ATOM 807 O O . ALA A 1 110 ? 4.539 20.767 -4.121 1.00 69.12 110 ALA A O 1
ATOM 808 N N . GLY A 1 111 ? 6.529 20.099 -3.322 1.00 65.62 111 GLY A N 1
ATOM 809 C CA . GLY A 1 111 ? 6.918 21.389 -2.735 1.00 65.62 111 GLY A CA 1
ATOM 810 C C . GLY A 1 111 ? 6.293 21.707 -1.369 1.00 65.62 111 GLY A C 1
ATOM 811 O O . GLY A 1 111 ? 6.354 22.851 -0.924 1.00 65.62 111 GLY A O 1
ATOM 812 N N . ASN A 1 112 ? 5.690 20.722 -0.697 1.00 68.94 112 ASN A N 1
ATOM 813 C CA . ASN A 1 112 ? 5.074 20.909 0.617 1.00 68.94 112 ASN A CA 1
ATOM 814 C C . ASN A 1 112 ? 6.097 20.885 1.760 1.00 68.94 112 ASN A C 1
ATOM 816 O O . ASN A 1 112 ? 6.976 20.026 1.805 1.00 68.94 112 ASN A O 1
ATOM 820 N N . THR A 1 113 ? 5.912 21.777 2.734 1.00 67.44 113 THR A N 1
ATOM 821 C CA . THR A 1 113 ? 6.664 21.774 3.994 1.00 67.44 113 THR A CA 1
ATOM 822 C C . THR A 1 113 ? 6.171 20.654 4.904 1.00 67.44 113 THR A C 1
ATOM 824 O O . THR A 1 113 ? 4.965 20.461 5.067 1.00 67.44 113 THR A O 1
ATOM 827 N N . TYR A 1 114 ? 7.101 19.948 5.539 1.00 67.31 114 TYR A N 1
ATOM 828 C CA . TYR A 1 114 ? 6.803 18.897 6.504 1.00 67.31 114 TYR A CA 1
ATOM 829 C C . TYR A 1 114 ? 7.691 18.999 7.742 1.00 67.31 114 TYR A C 1
ATOM 831 O O . TYR A 1 114 ? 8.810 19.506 7.676 1.00 67.31 114 TYR A O 1
ATOM 839 N N . ALA A 1 115 ? 7.172 18.522 8.873 1.00 71.88 115 ALA A N 1
ATOM 840 C CA . ALA A 1 115 ? 7.930 18.381 10.107 1.00 71.88 115 ALA A CA 1
ATOM 841 C C . ALA A 1 115 ? 8.739 17.073 10.068 1.00 71.88 115 ALA A C 1
ATOM 843 O O . ALA A 1 115 ? 8.286 16.081 9.492 1.00 71.88 115 ALA A O 1
ATOM 844 N N . TRP A 1 116 ? 9.942 17.059 10.647 1.00 69.31 116 TRP A N 1
ATOM 845 C CA . TRP A 1 116 ? 10.798 15.863 10.633 1.00 69.31 116 TRP A CA 1
ATOM 846 C C . TRP A 1 116 ? 10.211 14.743 11.502 1.00 69.31 116 TRP A C 1
ATOM 848 O O . TRP A 1 116 ? 10.419 13.566 11.220 1.00 69.31 116 TRP A O 1
ATOM 858 N N . GLU A 1 117 ? 9.433 15.118 12.517 1.00 71.62 117 GLU A N 1
ATOM 859 C CA . GLU A 1 117 ? 8.679 14.232 13.401 1.00 71.62 117 GLU A CA 1
ATOM 860 C C . GLU A 1 117 ? 7.555 13.492 12.666 1.00 71.62 117 GLU A C 1
ATOM 862 O O . GLU A 1 117 ? 7.105 12.445 13.124 1.00 71.62 117 GLU A O 1
ATOM 867 N N . ASP A 1 118 ? 7.107 14.029 11.528 1.00 75.69 118 ASP A N 1
ATOM 868 C CA . ASP A 1 118 ? 6.040 13.453 10.713 1.00 75.69 118 ASP A CA 1
ATOM 869 C C . ASP A 1 118 ? 6.576 12.517 9.618 1.00 75.69 118 ASP A C 1
ATOM 871 O O . ASP A 1 118 ? 5.790 12.067 8.792 1.00 75.69 118 ASP A O 1
ATOM 875 N N . LEU A 1 119 ? 7.887 12.250 9.548 1.00 78.75 119 LEU A N 1
ATOM 876 C CA . LEU A 1 119 ? 8.464 11.417 8.489 1.00 78.75 119 LEU A CA 1
ATOM 877 C C . LEU A 1 119 ? 8.016 9.947 8.600 1.00 78.75 119 LEU A C 1
ATOM 879 O O . LEU A 1 119 ? 7.934 9.404 9.704 1.00 78.75 119 LEU A O 1
ATOM 883 N N . PRO A 1 120 ? 7.773 9.258 7.466 1.00 80.06 120 PRO A N 1
ATOM 884 C CA . PRO A 1 120 ? 7.465 7.835 7.485 1.00 80.06 120 PRO A CA 1
ATOM 885 C C . PRO A 1 120 ? 8.682 7.036 7.975 1.00 80.06 120 PRO A C 1
ATOM 887 O O . PRO A 1 120 ? 9.809 7.521 7.987 1.00 80.06 120 PRO A O 1
ATOM 890 N N . THR A 1 121 ? 8.497 5.773 8.350 1.00 84.88 121 THR A N 1
ATOM 891 C CA . THR A 1 121 ? 9.643 4.881 8.593 1.00 84.88 121 THR A CA 1
ATOM 892 C C . THR A 1 121 ? 10.309 4.492 7.268 1.00 84.88 121 THR A C 1
ATOM 894 O O . THR A 1 121 ? 9.653 4.502 6.224 1.00 84.88 121 THR A O 1
ATOM 897 N N . SER A 1 122 ? 11.587 4.084 7.281 1.00 87.25 122 SER A N 1
ATOM 898 C CA . SER A 1 122 ? 12.265 3.569 6.071 1.00 87.25 122 SER A CA 1
ATOM 899 C C . SER A 1 122 ? 11.509 2.396 5.446 1.00 87.25 122 SER A C 1
ATOM 901 O O . SER A 1 122 ? 11.380 2.320 4.231 1.00 87.25 122 SER A O 1
ATOM 903 N N . GLN A 1 123 ? 10.912 1.535 6.275 1.00 88.00 123 GLN A N 1
ATOM 904 C CA . GLN A 1 123 ? 10.039 0.452 5.825 1.00 88.00 123 GLN A CA 1
ATOM 905 C C . GLN A 1 123 ? 8.819 0.978 5.050 1.00 88.00 123 GLN A C 1
ATOM 907 O O . GLN A 1 123 ? 8.505 0.467 3.976 1.00 88.00 123 GLN A O 1
ATOM 912 N N . ALA A 1 124 ? 8.123 1.989 5.575 1.00 88.56 124 ALA A N 1
ATOM 913 C CA . ALA A 1 124 ? 6.965 2.566 4.899 1.00 88.56 124 ALA A CA 1
ATOM 914 C C . ALA A 1 124 ? 7.356 3.288 3.603 1.00 88.56 124 ALA A C 1
ATOM 916 O O . ALA A 1 124 ? 6.662 3.145 2.600 1.00 88.56 124 ALA A O 1
ATOM 917 N N . ALA A 1 125 ? 8.486 4.001 3.607 1.00 90.06 125 ALA A N 1
ATOM 918 C CA . ALA A 1 125 ? 9.064 4.617 2.415 1.00 90.06 125 ALA A CA 1
ATOM 919 C C . ALA A 1 125 ? 9.396 3.583 1.337 1.00 90.06 125 ALA A C 1
ATOM 921 O O . ALA A 1 125 ? 8.992 3.754 0.188 1.00 90.06 125 ALA A O 1
ATOM 922 N N . TRP A 1 126 ? 10.050 2.484 1.715 1.00 92.88 126 TRP A N 1
ATOM 923 C CA . TRP A 1 126 ? 10.377 1.399 0.800 1.00 92.88 126 TRP A CA 1
ATOM 924 C C . TRP A 1 126 ? 9.119 0.807 0.158 1.00 92.88 126 TRP A C 1
ATOM 926 O O . TRP A 1 126 ? 9.034 0.730 -1.066 1.00 92.88 126 TRP A O 1
ATOM 936 N N . VAL A 1 127 ? 8.111 0.438 0.963 1.00 92.62 127 VAL A N 1
ATOM 937 C CA . VAL A 1 127 ? 6.862 -0.155 0.448 1.00 92.62 127 VAL A CA 1
ATOM 938 C C . VAL A 1 127 ? 6.153 0.816 -0.487 1.00 92.62 127 VAL A C 1
ATOM 940 O O . VAL A 1 127 ? 5.774 0.428 -1.591 1.00 92.62 127 VAL A O 1
ATOM 943 N N . TRP A 1 128 ? 6.012 2.076 -0.079 1.00 93.25 128 TRP A N 1
ATOM 944 C CA . TRP A 1 128 ? 5.297 3.069 -0.867 1.00 93.25 128 TRP A CA 1
ATOM 945 C C . TRP A 1 128 ? 5.976 3.320 -2.218 1.00 93.25 128 TRP A C 1
ATOM 947 O O . TRP A 1 128 ? 5.327 3.196 -3.254 1.00 93.25 128 TRP A O 1
ATOM 957 N N . LEU A 1 129 ? 7.289 3.577 -2.231 1.00 93.19 129 LEU A N 1
ATOM 958 C CA . LEU A 1 129 ? 8.054 3.809 -3.463 1.00 93.19 129 LEU A CA 1
ATOM 959 C C . LEU A 1 129 ? 8.042 2.585 -4.384 1.00 93.19 129 LEU A C 1
ATOM 961 O O . LEU A 1 129 ? 7.901 2.715 -5.599 1.00 93.19 129 LEU A O 1
ATOM 965 N N . MET A 1 130 ? 8.168 1.385 -3.817 1.00 95.12 130 MET A N 1
ATOM 966 C CA . MET A 1 130 ? 8.143 0.141 -4.580 1.00 95.12 130 MET A CA 1
ATOM 967 C C . MET A 1 130 ? 6.792 -0.061 -5.281 1.00 95.12 130 MET A C 1
ATOM 969 O O . MET A 1 130 ? 6.742 -0.347 -6.479 1.00 95.12 130 MET A O 1
ATOM 973 N N . LEU A 1 131 ? 5.689 0.129 -4.551 1.00 95.50 131 LEU A N 1
ATOM 974 C CA . LEU A 1 131 ? 4.338 0.005 -5.098 1.00 95.50 131 LEU A CA 1
ATOM 975 C C . LEU A 1 131 ? 4.008 1.115 -6.100 1.00 95.50 131 LEU A C 1
ATOM 977 O O . LEU A 1 131 ? 3.353 0.835 -7.101 1.00 95.50 131 LEU A O 1
ATOM 981 N N . GLN A 1 132 ? 4.464 2.347 -5.859 1.00 93.88 132 GLN A N 1
ATOM 982 C CA . GLN A 1 132 ? 4.259 3.476 -6.769 1.00 93.88 132 GLN A CA 1
ATOM 983 C C . GLN A 1 132 ? 4.954 3.215 -8.110 1.00 93.88 132 GLN A C 1
ATOM 985 O O . GLN A 1 132 ? 4.314 3.267 -9.159 1.00 93.88 132 GLN A O 1
ATOM 990 N N . ASN A 1 133 ? 6.239 2.847 -8.077 1.00 93.50 133 ASN A N 1
ATOM 991 C CA . ASN A 1 133 ? 7.007 2.505 -9.274 1.00 93.50 133 ASN A CA 1
ATOM 992 C C . ASN A 1 133 ? 6.361 1.350 -10.053 1.00 93.50 133 ASN A C 1
ATOM 994 O O . ASN A 1 133 ? 6.238 1.415 -11.274 1.00 93.50 133 ASN A O 1
ATOM 998 N N . ALA A 1 134 ? 5.902 0.307 -9.358 1.00 94.81 134 ALA A N 1
ATOM 999 C CA . ALA A 1 134 ? 5.224 -0.812 -10.000 1.00 94.81 134 ALA A CA 1
ATOM 1000 C C . ALA A 1 134 ? 3.851 -0.436 -10.583 1.00 94.81 134 ALA A C 1
ATOM 1002 O O . ALA A 1 134 ? 3.468 -0.960 -11.624 1.00 94.81 134 ALA A O 1
ATOM 1003 N N . ALA A 1 135 ? 3.106 0.473 -9.952 1.00 94.38 135 ALA A N 1
ATOM 1004 C CA . ALA A 1 135 ? 1.830 0.947 -10.480 1.00 94.38 135 ALA A CA 1
ATOM 1005 C C . ALA A 1 135 ? 2.003 1.744 -11.780 1.00 94.38 135 ALA A C 1
ATOM 1007 O O . ALA A 1 135 ? 1.225 1.548 -12.715 1.00 94.38 135 ALA A O 1
ATOM 1008 N N . HIS A 1 136 ? 3.056 2.563 -11.868 1.00 93.19 136 HIS A N 1
ATOM 1009 C CA . HIS A 1 136 ? 3.397 3.311 -13.079 1.00 93.19 136 HIS A CA 1
ATO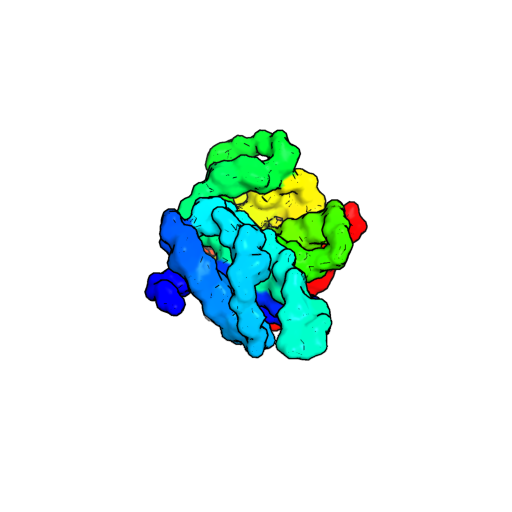M 1010 C C . HIS A 1 136 ? 3.752 2.415 -14.278 1.00 93.19 136 HIS A C 1
ATOM 1012 O O . HIS A 1 136 ? 3.603 2.814 -15.433 1.00 93.19 136 HIS A O 1
ATOM 1018 N N . CYS A 1 137 ? 4.141 1.156 -14.044 1.00 92.31 137 CYS A N 1
ATOM 1019 C CA . CYS A 1 137 ? 4.330 0.176 -15.118 1.00 92.31 137 CYS A CA 1
ATOM 1020 C C . CYS A 1 137 ? 3.065 -0.077 -15.951 1.00 92.31 137 CYS A C 1
ATOM 1022 O O . CYS A 1 137 ? 3.156 -0.563 -17.080 1.00 92.31 137 CYS A O 1
ATOM 1024 N N . LEU A 1 138 ? 1.890 0.203 -15.384 1.00 90.12 138 LEU A N 1
ATOM 1025 C CA . LEU A 1 138 ? 0.588 -0.011 -16.010 1.00 90.12 138 LEU A CA 1
ATOM 1026 C C . LEU A 1 138 ? -0.026 1.291 -16.545 1.00 90.12 138 LEU A C 1
ATOM 1028 O O . LEU A 1 138 ? -1.206 1.313 -16.899 1.00 90.12 138 LEU A O 1
ATOM 1032 N N . ASP A 1 139 ? 0.758 2.368 -16.611 1.00 86.06 139 ASP A N 1
ATOM 1033 C CA . ASP A 1 139 ? 0.311 3.642 -17.159 1.00 86.06 139 ASP A CA 1
ATOM 1034 C C . ASP A 1 139 ? 0.029 3.545 -18.659 1.00 86.06 139 ASP A C 1
ATOM 1036 O O . ASP A 1 139 ? 0.737 2.881 -19.425 1.00 86.06 139 ASP A O 1
ATOM 1040 N N . GLY A 1 140 ? -1.047 4.212 -19.079 1.00 70.94 140 GLY A N 1
ATOM 1041 C CA . GLY A 1 140 ? -1.514 4.172 -20.459 1.00 70.94 140 GLY A CA 1
ATOM 1042 C C . GLY A 1 140 ? -0.729 5.140 -21.334 1.00 70.94 140 GLY A C 1
ATOM 1043 O O . GLY A 1 140 ? 0.111 4.733 -22.136 1.00 70.94 140 GLY A O 1
ATOM 1044 N N . ASN A 1 141 ? -1.019 6.430 -21.171 1.00 62.22 141 ASN A N 1
ATOM 1045 C CA . ASN A 1 141 ? -0.411 7.511 -21.953 1.00 62.22 141 ASN A CA 1
ATOM 1046 C C . ASN A 1 141 ? 0.468 8.439 -21.100 1.00 62.22 141 ASN A C 1
ATOM 1048 O O . ASN A 1 141 ? 1.092 9.345 -21.652 1.00 62.22 141 ASN A O 1
ATOM 1052 N N . GLY A 1 142 ? 0.523 8.213 -19.782 1.00 67.38 142 GLY A N 1
ATOM 1053 C CA . GLY A 1 142 ? 1.132 9.133 -18.831 1.00 67.38 142 GLY A CA 1
ATOM 1054 C C . GLY A 1 142 ? 0.252 10.363 -18.594 1.00 67.38 142 GLY A C 1
ATOM 1055 O O . GLY A 1 142 ? -0.502 10.806 -19.464 1.00 67.38 142 GLY A O 1
ATOM 1056 N N . GLY A 1 143 ? 0.334 10.923 -17.388 1.00 81.19 143 GLY A N 1
ATOM 1057 C CA . GLY A 1 143 ? -0.360 12.153 -17.016 1.00 81.19 143 GLY A CA 1
ATOM 1058 C C . GLY A 1 143 ? -0.941 12.118 -15.607 1.00 81.19 143 GLY A C 1
ATOM 1059 O O . GLY A 1 143 ? -0.849 11.129 -14.891 1.00 81.19 143 GLY A O 1
ATOM 1060 N N . VAL A 1 144 ? -1.612 13.207 -15.233 1.00 84.06 144 VAL A N 1
ATOM 1061 C CA . VAL A 1 144 ? -2.057 13.455 -13.850 1.00 84.06 144 VAL A CA 1
ATOM 1062 C C . VAL A 1 144 ? -2.946 12.339 -13.284 1.00 84.06 144 VAL A C 1
ATOM 1064 O O . VAL A 1 144 ? -2.862 12.035 -12.100 1.00 84.06 144 VAL A O 1
ATOM 1067 N N . SER A 1 145 ? -3.809 11.721 -14.098 1.00 87.69 145 SER A N 1
ATOM 1068 C CA . SER A 1 145 ? -4.666 10.617 -13.632 1.00 87.69 145 SER A CA 1
ATOM 1069 C C . SER A 1 145 ? -3.869 9.332 -13.384 1.00 87.69 145 SER A C 1
ATOM 1071 O O . SER A 1 145 ? -4.117 8.646 -12.395 1.00 87.69 145 SER A O 1
ATOM 1073 N N . ASP A 1 146 ? -2.879 9.038 -14.227 1.00 89.75 146 ASP A N 1
ATOM 1074 C CA . ASP A 1 146 ? -1.974 7.903 -14.039 1.00 89.75 146 ASP A CA 1
ATOM 1075 C C . ASP A 1 146 ? -1.134 8.099 -12.758 1.00 89.75 146 ASP A C 1
ATOM 1077 O O . ASP A 1 146 ? -1.116 7.215 -11.900 1.00 89.75 146 ASP A O 1
ATOM 1081 N N . ASP A 1 147 ? -0.604 9.309 -12.533 1.00 89.06 147 ASP A N 1
ATOM 1082 C CA . ASP A 1 147 ? 0.119 9.668 -11.301 1.00 89.06 147 ASP A CA 1
ATOM 1083 C C . ASP A 1 147 ? -0.758 9.544 -10.047 1.00 89.06 147 ASP A C 1
ATOM 1085 O O . ASP A 1 147 ? -0.360 8.940 -9.049 1.00 89.06 147 ASP A O 1
ATOM 1089 N N . LYS A 1 148 ? -1.993 10.066 -10.094 1.00 91.44 148 LYS A N 1
ATOM 1090 C CA . LYS A 1 148 ? -2.953 9.937 -8.987 1.00 91.44 148 LYS A CA 1
ATOM 1091 C C . LYS A 1 148 ? -3.279 8.474 -8.686 1.00 91.44 148 LYS A C 1
ATOM 1093 O O . LYS A 1 148 ? -3.431 8.121 -7.517 1.00 91.44 148 LYS A O 1
ATOM 1098 N N . ARG A 1 149 ? -3.414 7.625 -9.713 1.00 93.25 149 ARG A N 1
ATOM 1099 C CA . ARG A 1 149 ? -3.670 6.188 -9.540 1.00 93.25 149 ARG A CA 1
ATOM 1100 C C . ARG A 1 149 ? -2.474 5.505 -8.892 1.00 93.25 149 ARG A C 1
ATOM 1102 O O . ARG A 1 149 ? -2.675 4.756 -7.941 1.00 93.25 149 ARG A O 1
ATOM 1109 N N . ALA A 1 150 ? -1.262 5.754 -9.384 1.00 92.69 150 ALA A N 1
ATOM 1110 C CA . ALA A 1 150 ? -0.052 5.161 -8.829 1.00 92.69 150 ALA A CA 1
ATOM 1111 C C . ALA A 1 150 ? 0.140 5.553 -7.360 1.00 92.69 150 ALA A C 1
ATOM 1113 O O . ALA A 1 150 ? 0.363 4.687 -6.511 1.00 92.69 150 ALA A O 1
ATOM 1114 N N . ASP A 1 151 ? -0.064 6.830 -7.037 1.00 92.12 151 ASP A N 1
ATOM 1115 C CA . ASP A 1 151 ? 0.032 7.304 -5.664 1.00 92.12 151 ASP A CA 1
ATOM 1116 C C . ASP A 1 151 ? -1.073 6.710 -4.762 1.00 92.12 151 ASP A C 1
ATOM 1118 O O . ASP A 1 151 ? -0.798 6.287 -3.633 1.00 92.12 151 ASP A O 1
ATOM 1122 N N . ALA A 1 152 ? -2.321 6.622 -5.245 1.00 93.75 152 ALA A N 1
ATOM 1123 C CA . ALA A 1 152 ? -3.422 6.010 -4.499 1.00 93.75 152 ALA A CA 1
ATOM 1124 C C . ALA A 1 152 ? -3.190 4.510 -4.267 1.00 93.75 152 ALA A C 1
ATOM 1126 O O . ALA A 1 152 ? -3.436 4.011 -3.166 1.00 93.75 152 ALA A O 1
ATOM 1127 N N . PHE A 1 153 ? -2.680 3.799 -5.277 1.00 94.75 153 PHE A N 1
ATOM 1128 C CA . PHE A 1 153 ? -2.323 2.386 -5.186 1.00 94.75 153 PHE A CA 1
ATOM 1129 C C . PHE A 1 153 ? -1.225 2.160 -4.143 1.00 94.75 153 PHE A C 1
ATOM 1131 O O . PHE A 1 153 ? -1.389 1.336 -3.242 1.00 94.75 153 PHE A O 1
ATOM 1138 N N . ALA A 1 154 ? -0.143 2.938 -4.221 1.00 93.94 154 ALA A N 1
ATOM 1139 C CA . ALA A 1 154 ? 0.958 2.883 -3.271 1.00 93.94 154 ALA A CA 1
ATOM 1140 C C . ALA A 1 154 ? 0.502 3.191 -1.844 1.00 93.94 154 ALA A C 1
ATOM 1142 O O . ALA A 1 154 ? 0.866 2.484 -0.906 1.00 93.94 154 ALA A O 1
ATOM 1143 N N . THR A 1 155 ? -0.342 4.210 -1.676 1.00 92.94 155 THR A N 1
ATOM 1144 C CA . THR A 1 155 ? -0.831 4.644 -0.364 1.00 92.94 155 THR A CA 1
ATOM 1145 C C . THR A 1 155 ? -1.730 3.586 0.273 1.00 92.94 155 THR A C 1
ATOM 1147 O O . THR A 1 155 ? -1.458 3.149 1.390 1.00 92.94 155 THR A O 1
ATOM 1150 N N . LEU A 1 156 ? -2.751 3.111 -0.450 1.00 93.06 156 LEU A N 1
ATOM 1151 C CA . LEU A 1 156 ? -3.665 2.080 0.046 1.00 93.06 156 LEU A CA 1
ATOM 1152 C C . LEU A 1 156 ? -2.935 0.751 0.297 1.00 93.06 156 LEU A C 1
ATOM 1154 O O . LEU A 1 156 ? -3.122 0.132 1.344 1.00 93.06 156 LEU A O 1
ATOM 1158 N N . GLY A 1 157 ? -2.069 0.329 -0.628 1.00 93.88 157 GLY A N 1
ATOM 1159 C CA . GLY A 1 157 ? -1.258 -0.878 -0.473 1.00 93.88 157 GLY A CA 1
ATOM 1160 C C . GLY A 1 157 ? -0.328 -0.803 0.739 1.00 93.88 157 GLY A C 1
ATOM 1161 O O . GLY A 1 157 ? -0.281 -1.745 1.527 1.00 93.88 157 GLY A O 1
ATOM 1162 N N . THR A 1 158 ? 0.336 0.337 0.959 1.00 91.81 158 THR A N 1
ATOM 1163 C CA . THR A 1 158 ? 1.192 0.558 2.139 1.00 91.81 158 THR A CA 1
ATOM 1164 C C . THR A 1 158 ? 0.394 0.451 3.434 1.00 91.81 158 THR A C 1
ATOM 1166 O O . THR A 1 158 ? 0.827 -0.245 4.352 1.00 91.81 158 THR A O 1
ATOM 1169 N N . THR A 1 159 ? -0.795 1.063 3.506 1.00 89.62 159 THR A N 1
ATOM 1170 C CA . THR A 1 159 ? -1.663 0.964 4.692 1.00 89.62 159 THR A CA 1
ATOM 1171 C C . THR A 1 159 ? -1.995 -0.492 5.016 1.00 89.62 159 THR A C 1
ATOM 1173 O O . THR A 1 159 ? -1.839 -0.932 6.152 1.00 89.62 159 THR A O 1
ATOM 1176 N N . LEU A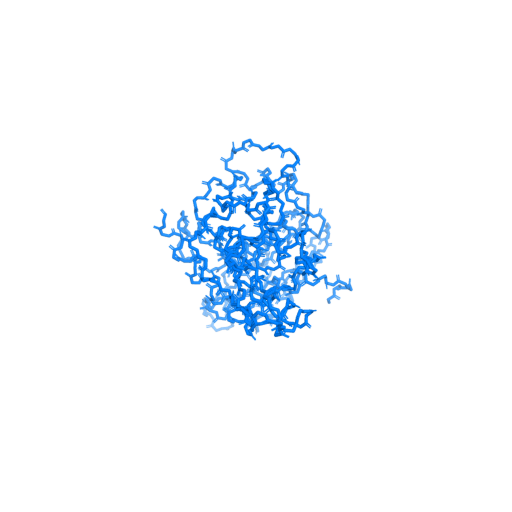 1 160 ? -2.400 -1.265 4.006 1.00 91.06 160 LEU A N 1
ATOM 1177 C CA . LEU A 1 160 ? -2.831 -2.655 4.171 1.00 91.06 160 LEU A CA 1
ATOM 1178 C C . LEU A 1 160 ? -1.668 -3.626 4.438 1.00 91.06 160 LEU A C 1
ATOM 1180 O O . LEU A 1 160 ? -1.869 -4.648 5.091 1.00 91.06 160 LEU A O 1
ATOM 1184 N N . ILE A 1 161 ? -0.464 -3.334 3.938 1.00 90.44 161 ILE A N 1
ATOM 1185 C CA . ILE A 1 161 ? 0.740 -4.145 4.179 1.00 90.44 161 ILE A CA 1
ATOM 1186 C C . ILE A 1 161 ? 1.286 -3.911 5.584 1.00 90.44 161 ILE A C 1
ATOM 1188 O O . ILE A 1 161 ? 1.654 -4.865 6.262 1.00 90.44 161 ILE A O 1
ATOM 1192 N N . LEU A 1 162 ? 1.377 -2.654 6.017 1.00 86.31 162 LEU A N 1
ATOM 1193 C CA . LEU A 1 162 ? 1.916 -2.338 7.339 1.00 86.31 162 LEU A CA 1
ATOM 1194 C C . LEU A 1 162 ? 0.901 -2.609 8.448 1.00 86.31 162 LEU A C 1
ATOM 1196 O O . LEU A 1 162 ? 1.295 -2.837 9.592 1.00 86.31 162 LEU A O 1
ATOM 1200 N N . GLY A 1 163 ? -0.390 -2.574 8.103 1.00 80.50 163 GLY A N 1
ATOM 1201 C CA . GLY A 1 163 ? -1.473 -2.720 9.063 1.00 80.50 163 GLY A CA 1
ATOM 1202 C C . GLY A 1 163 ? -1.452 -1.618 10.117 1.00 80.50 163 GLY A C 1
ATOM 1203 O O . GLY A 1 163 ? -1.889 -1.865 11.236 1.00 80.50 163 GLY A O 1
ATOM 1204 N N . ASP A 1 164 ? -0.901 -0.443 9.782 1.00 74.19 164 ASP A N 1
ATOM 1205 C CA . ASP A 1 164 ? -0.704 0.661 10.720 1.00 74.19 164 ASP A CA 1
ATOM 1206 C C . ASP A 1 164 ? -2.046 1.351 11.003 1.00 74.19 164 ASP A C 1
ATOM 1208 O O . ASP A 1 164 ? -2.599 2.032 10.126 1.00 74.19 164 ASP A O 1
ATOM 1212 N N . PRO A 1 165 ? -2.618 1.154 12.198 1.00 64.44 165 PRO A N 1
ATOM 1213 C CA . PRO A 1 165 ? -3.936 1.645 12.504 1.00 64.44 165 PRO A CA 1
ATOM 1214 C C . PRO A 1 165 ? -3.813 3.062 13.065 1.00 64.44 165 PRO A C 1
ATOM 1216 O O . PRO A 1 165 ? -3.735 3.250 14.275 1.00 64.44 165 PRO A O 1
ATOM 1219 N N . GLY A 1 166 ? -3.881 4.088 12.208 1.00 70.75 166 GLY A N 1
ATOM 1220 C CA . GLY A 1 166 ? -3.920 5.497 12.651 1.00 70.75 166 GLY A CA 1
ATOM 1221 C C . GLY A 1 166 ? -4.983 5.774 13.735 1.00 70.75 166 GLY A C 1
ATOM 1222 O O . GLY A 1 166 ? -4.829 6.653 14.582 1.00 70.75 166 GLY A O 1
ATOM 1223 N N . PHE A 1 167 ? -6.022 4.932 13.806 1.00 74.00 167 PHE A N 1
ATOM 1224 C CA . PHE A 1 167 ? -7.055 4.970 14.839 1.00 74.00 167 PHE A CA 1
ATOM 1225 C C . PHE A 1 167 ? -6.604 4.536 16.251 1.00 74.00 167 PHE A C 1
ATOM 1227 O O . PHE A 1 167 ? -7.369 4.750 17.190 1.00 74.00 167 PHE A O 1
ATOM 1234 N N . THR A 1 168 ? -5.409 3.958 16.455 1.00 73.94 168 THR A N 1
ATOM 1235 C CA . THR A 1 168 ? -4.913 3.536 17.786 1.00 73.94 168 THR A CA 1
ATOM 1236 C C . THR A 1 168 ? -4.152 4.611 18.553 1.00 73.94 168 THR A C 1
ATOM 1238 O O . THR A 1 168 ? -3.823 4.391 19.707 1.00 73.94 168 THR A O 1
ATOM 1241 N N . ALA A 1 169 ? -3.880 5.790 17.994 1.00 67.00 169 ALA A N 1
ATOM 1242 C CA . ALA A 1 169 ? -3.249 6.889 18.737 1.00 67.00 169 ALA A CA 1
ATOM 1243 C C . ALA A 1 169 ? -4.037 8.198 18.550 1.00 67.00 169 ALA A C 1
ATOM 1245 O O . ALA A 1 169 ? -4.547 8.449 17.456 1.00 67.00 169 ALA A O 1
ATOM 1246 N N . PRO A 1 170 ? -4.256 9.031 19.589 1.00 57.97 170 PRO A N 1
ATOM 1247 C CA . PRO A 1 170 ? -4.906 10.336 19.430 1.00 57.97 170 PRO A CA 1
ATOM 1248 C C . PRO A 1 170 ? -4.042 11.255 18.578 1.00 57.97 170 PRO A C 1
ATOM 1250 O O . PRO A 1 170 ? -2.903 11.523 18.939 1.00 57.97 170 PRO A O 1
ATOM 1253 N N . GLY A 1 171 ? -4.574 11.695 17.434 1.00 58.56 171 GLY A N 1
ATOM 1254 C CA . GLY A 1 171 ? -3.837 12.532 16.482 1.00 58.56 171 GLY A CA 1
ATOM 1255 C C . GLY A 1 171 ? -2.651 11.839 15.800 1.00 58.56 171 GLY A C 1
ATOM 1256 O O . GLY A 1 171 ? -1.809 12.526 15.227 1.00 58.56 171 GLY A O 1
ATOM 1257 N N . GLY A 1 172 ? -2.559 10.505 15.871 1.00 62.97 172 GLY A N 1
ATOM 1258 C CA . GLY A 1 172 ? -1.511 9.751 15.191 1.00 62.97 172 GLY A CA 1
ATOM 1259 C C . GLY A 1 172 ? -1.708 9.794 13.678 1.00 62.97 172 GLY A C 1
ATOM 1260 O O . GLY A 1 172 ? -2.724 9.326 13.174 1.00 62.97 172 GLY A O 1
ATOM 1261 N N . LYS A 1 173 ? -0.733 10.337 12.944 1.00 70.44 173 LYS A N 1
ATOM 1262 C CA . LYS A 1 173 ? -0.713 10.256 11.481 1.00 70.44 173 LYS A CA 1
ATOM 1263 C C . LYS A 1 173 ? -0.120 8.908 11.091 1.00 70.44 173 LYS A C 1
ATOM 1265 O O . LYS A 1 173 ? 1.055 8.666 11.352 1.00 70.44 173 LYS A O 1
ATOM 1270 N N . SER A 1 174 ? -0.905 8.043 10.452 1.00 75.81 174 SER A N 1
ATOM 1271 C CA . SER A 1 174 ? -0.336 6.831 9.860 1.00 75.81 174 SER A CA 1
ATOM 1272 C C . SER A 1 174 ? 0.708 7.214 8.794 1.00 75.81 174 SER A C 1
ATOM 1274 O O . SER A 1 174 ? 0.544 8.234 8.108 1.00 75.81 174 SER A O 1
ATOM 1276 N N . PRO A 1 175 ? 1.751 6.396 8.566 1.00 76.12 175 PRO A N 1
ATOM 1277 C CA . PRO A 1 175 ? 2.732 6.630 7.508 1.00 76.12 175 PRO A CA 1
ATOM 1278 C C . PRO A 1 175 ? 2.092 6.820 6.126 1.00 76.12 175 PRO A C 1
ATOM 1280 O O . PRO A 1 175 ? 2.624 7.531 5.281 1.00 76.12 175 PRO A O 1
ATOM 1283 N N . SER A 1 176 ? 0.918 6.230 5.884 1.00 78.69 176 SER A N 1
ATOM 1284 C CA . SER A 1 176 ? 0.188 6.399 4.622 1.00 78.69 176 SER A CA 1
ATOM 1285 C C . SER A 1 176 ? -0.446 7.790 4.486 1.00 78.69 176 SER A C 1
ATOM 1287 O O . SER A 1 176 ? -0.373 8.391 3.413 1.00 78.69 176 SER A O 1
ATOM 1289 N N . ARG A 1 177 ? -0.998 8.359 5.570 1.00 79.25 177 ARG A N 1
ATOM 1290 C CA . ARG A 1 177 ? -1.472 9.758 5.581 1.00 79.25 177 ARG A CA 1
ATOM 1291 C C . ARG A 1 177 ? -0.337 10.747 5.355 1.00 79.25 177 ARG A C 1
ATOM 1293 O O . ARG A 1 177 ? -0.520 11.736 4.647 1.00 79.25 177 ARG A O 1
ATOM 1300 N N . VAL A 1 178 ? 0.837 10.455 5.911 1.00 79.62 178 VAL A N 1
ATOM 1301 C CA . VAL A 1 178 ? 2.055 11.252 5.734 1.00 79.62 178 VAL A CA 1
ATOM 1302 C C . VAL A 1 178 ? 2.392 11.442 4.246 1.00 79.62 178 VAL A C 1
ATOM 1304 O O . VAL A 1 178 ? 2.557 12.579 3.798 1.00 79.62 178 VAL A O 1
ATOM 1307 N N . PHE A 1 179 ? 2.358 10.377 3.436 1.00 78.31 179 PHE A N 1
ATOM 1308 C CA . PHE A 1 179 ? 2.552 10.493 1.981 1.00 78.31 179 PHE A CA 1
ATOM 1309 C C . PHE A 1 179 ? 1.474 11.342 1.289 1.00 78.31 179 PHE A C 1
ATOM 1311 O O . PHE A 1 179 ? 1.767 12.058 0.329 1.00 78.31 179 PHE A O 1
ATOM 1318 N N . GLY A 1 180 ? 0.231 11.319 1.780 1.00 70.88 180 GLY A N 1
ATOM 1319 C CA . GLY A 1 180 ? -0.842 12.192 1.295 1.00 70.88 180 GLY A CA 1
ATOM 1320 C C . GLY A 1 180 ? -0.600 13.681 1.564 1.00 70.88 180 GLY A C 1
ATOM 1321 O O . GLY A 1 180 ? -0.983 14.522 0.744 1.00 70.88 180 GLY A O 1
ATOM 1322 N N . TYR A 1 181 ? 0.073 14.024 2.666 1.00 71.19 181 TYR A N 1
ATOM 1323 C CA . TYR A 1 181 ? 0.496 15.399 2.926 1.00 71.19 181 TYR A CA 1
ATOM 1324 C C . TYR A 1 181 ? 1.624 15.827 1.988 1.00 71.19 181 TYR A C 1
ATOM 1326 O O . TYR A 1 181 ? 1.545 16.913 1.424 1.00 71.19 181 TYR A O 1
ATOM 1334 N N . TYR A 1 182 ? 2.630 14.986 1.750 1.00 73.88 182 TYR A N 1
ATOM 1335 C CA . TYR A 1 182 ? 3.790 15.369 0.929 1.00 73.88 182 TYR A CA 1
ATOM 1336 C C . TYR A 1 182 ? 3.458 15.498 -0.554 1.00 73.88 182 TYR A C 1
ATOM 1338 O O . TYR A 1 182 ? 3.896 16.444 -1.207 1.00 73.88 182 TYR A O 1
ATOM 1346 N N . ARG A 1 183 ? 2.636 14.583 -1.076 1.00 77.56 183 ARG A N 1
ATOM 1347 C CA . ARG A 1 183 ? 2.234 14.569 -2.490 1.00 77.56 183 ARG A CA 1
ATOM 1348 C C . ARG A 1 183 ? 1.223 15.655 -2.856 1.00 77.56 183 ARG A C 1
ATOM 1350 O O . ARG A 1 183 ? 0.999 15.882 -4.036 1.00 77.56 183 ARG A O 1
ATOM 1357 N N . ASN A 1 184 ? 0.584 16.293 -1.869 1.00 75.19 184 ASN A N 1
ATOM 1358 C CA . ASN A 1 184 ? -0.583 17.163 -2.073 1.00 75.19 184 ASN A CA 1
ATOM 1359 C C . ASN A 1 184 ? -1.690 16.512 -2.933 1.00 75.19 184 ASN A C 1
ATOM 1361 O O . ASN A 1 184 ? -2.380 17.183 -3.696 1.00 75.19 184 ASN A O 1
ATOM 1365 N N . SER A 1 185 ? -1.830 15.188 -2.843 1.00 78.69 185 SER A N 1
ATOM 1366 C CA . SER A 1 185 ? -2.725 14.406 -3.696 1.00 78.69 185 SER A CA 1
ATOM 1367 C C . SER A 1 185 ? -4.005 14.067 -2.940 1.00 78.69 185 SER A C 1
ATOM 1369 O O . SER A 1 185 ? -3.973 13.394 -1.906 1.00 78.69 185 SER A O 1
ATOM 1371 N N . GLU A 1 186 ? -5.150 14.520 -3.456 1.00 84.62 186 GLU A N 1
ATOM 1372 C CA . GLU A 1 186 ? -6.459 14.163 -2.896 1.00 84.62 186 GLU A CA 1
ATOM 1373 C C . GLU A 1 186 ? -6.692 12.647 -2.970 1.00 84.62 186 GLU A C 1
ATOM 1375 O O . GLU A 1 186 ? -7.173 12.045 -2.009 1.00 84.62 186 GLU A O 1
ATOM 1380 N N . ALA A 1 187 ? -6.257 12.014 -4.066 1.00 87.81 187 ALA A N 1
ATOM 1381 C CA . ALA A 1 187 ? -6.341 10.570 -4.249 1.00 87.81 187 ALA A CA 1
ATOM 1382 C C . ALA A 1 187 ? -5.587 9.814 -3.140 1.00 87.81 187 ALA A C 1
ATOM 1384 O O . ALA A 1 187 ? -6.108 8.829 -2.620 1.00 87.81 187 ALA A O 1
ATOM 1385 N N . ASN A 1 188 ? -4.433 10.321 -2.685 1.00 87.25 188 ASN A N 1
ATOM 1386 C CA . ASN A 1 188 ? -3.705 9.730 -1.554 1.00 87.25 188 ASN A CA 1
ATOM 1387 C C . ASN A 1 188 ? -4.445 9.870 -0.242 1.00 87.25 188 ASN A C 1
ATOM 1389 O O . ASN A 1 188 ? -4.503 8.919 0.531 1.00 87.25 188 ASN A O 1
ATOM 1393 N N . ARG A 1 189 ? -5.009 11.048 0.026 1.00 85.25 189 ARG A N 1
ATOM 1394 C CA . ARG A 1 189 ? -5.765 11.270 1.263 1.00 85.25 189 ARG A CA 1
ATOM 1395 C C . ARG A 1 189 ? -6.963 10.327 1.333 1.00 85.25 189 ARG A C 1
ATOM 1397 O O . ARG A 1 189 ? -7.159 9.666 2.347 1.00 85.25 189 ARG A O 1
ATOM 1404 N N . TRP A 1 190 ? -7.714 10.193 0.240 1.00 88.50 190 TRP A N 1
ATOM 1405 C CA . TRP A 1 190 ? -8.816 9.232 0.166 1.00 88.50 190 TRP A CA 1
ATOM 1406 C C . TRP A 1 190 ? -8.344 7.776 0.252 1.00 88.50 190 TRP A C 1
ATOM 1408 O O . TRP A 1 190 ? -9.001 6.978 0.917 1.00 88.50 190 TRP A O 1
ATOM 1418 N N . ALA A 1 191 ? -7.213 7.429 -0.367 1.00 91.31 191 ALA A N 1
ATOM 1419 C CA . ALA A 1 191 ? -6.6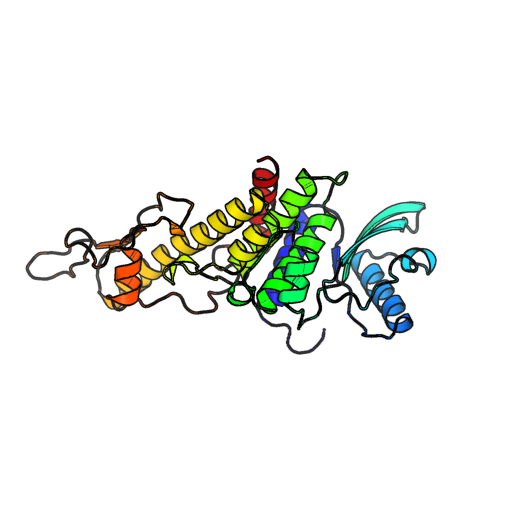30 6.091 -0.293 1.00 91.31 191 ALA A CA 1
ATOM 1420 C C . ALA A 1 191 ? -6.209 5.719 1.137 1.00 91.31 191 ALA A C 1
ATOM 1422 O O . ALA A 1 191 ? -6.523 4.620 1.593 1.00 91.31 191 ALA A O 1
ATOM 1423 N N . ALA A 1 192 ? -5.567 6.640 1.862 1.00 88.38 192 ALA A N 1
ATOM 1424 C CA . ALA A 1 192 ? -5.209 6.457 3.266 1.00 88.38 192 ALA A CA 1
ATOM 1425 C C . ALA A 1 192 ? -6.463 6.276 4.137 1.00 88.38 192 ALA A C 1
ATOM 1427 O O . ALA A 1 192 ? -6.554 5.296 4.872 1.00 88.38 192 ALA A O 1
ATOM 1428 N N . ASN A 1 193 ? -7.469 7.147 3.977 1.00 86.62 193 ASN A N 1
ATOM 1429 C CA . ASN A 1 193 ? -8.744 7.034 4.696 1.00 86.62 193 ASN A CA 1
ATOM 1430 C C . ASN A 1 193 ? -9.429 5.683 4.435 1.00 86.62 193 ASN A C 1
ATOM 1432 O O . ASN A 1 193 ? -9.931 5.045 5.356 1.00 86.62 193 ASN A O 1
ATOM 1436 N N . LEU A 1 194 ? -9.438 5.221 3.180 1.00 90.00 194 LEU A N 1
ATOM 1437 C CA . LEU A 1 194 ? -10.006 3.926 2.811 1.00 90.00 194 LEU A CA 1
ATOM 1438 C C . LEU A 1 194 ? -9.233 2.759 3.439 1.00 90.00 194 LEU A C 1
ATOM 1440 O O . LEU A 1 194 ? -9.853 1.836 3.966 1.00 90.00 194 LEU A O 1
ATOM 1444 N N . GLY A 1 195 ? -7.901 2.796 3.403 1.00 89.38 195 GLY A N 1
ATOM 1445 C CA . GLY A 1 195 ? -7.058 1.771 4.015 1.00 89.38 195 GLY A CA 1
ATOM 1446 C C . GLY A 1 195 ? -7.272 1.685 5.523 1.00 89.38 195 GLY A C 1
ATOM 1447 O O . GLY A 1 195 ? -7.561 0.614 6.051 1.00 89.38 195 GLY A O 1
ATOM 1448 N N . GLU A 1 196 ? -7.220 2.820 6.214 1.00 86.62 196 GLU A N 1
ATOM 1449 C CA . GLU A 1 196 ? -7.440 2.891 7.659 1.00 86.62 196 GLU A CA 1
ATOM 1450 C C . GLU A 1 196 ? -8.851 2.476 8.053 1.00 86.62 196 GLU A C 1
ATOM 1452 O O . GLU A 1 196 ? -9.047 1.872 9.102 1.00 86.62 196 GLU A O 1
ATOM 1457 N N . ARG A 1 197 ? -9.838 2.752 7.200 1.00 87.69 197 ARG A N 1
ATOM 1458 C CA . ARG A 1 197 ? -11.205 2.286 7.392 1.00 87.69 197 ARG A CA 1
ATOM 1459 C C . ARG A 1 197 ? -11.314 0.761 7.295 1.00 87.69 197 ARG A C 1
ATOM 1461 O O . ARG A 1 197 ? -11.973 0.153 8.134 1.00 87.69 197 ARG A O 1
ATOM 1468 N N . ILE A 1 198 ? -10.667 0.142 6.306 1.00 89.44 198 ILE A N 1
ATOM 1469 C CA . ILE A 1 198 ? -10.606 -1.325 6.179 1.00 89.44 198 ILE A CA 1
ATOM 1470 C C . ILE A 1 198 ? -9.962 -1.930 7.430 1.00 89.44 198 ILE A C 1
ATOM 1472 O O . ILE A 1 198 ? -10.475 -2.904 7.982 1.00 89.44 198 ILE A O 1
ATOM 1476 N N . LEU A 1 199 ? -8.873 -1.320 7.901 1.00 87.88 199 LEU A N 1
ATOM 1477 C CA . LEU A 1 199 ? -8.221 -1.691 9.150 1.00 87.88 199 LEU A CA 1
ATOM 1478 C C . LEU A 1 199 ? -9.168 -1.489 10.349 1.00 87.88 199 LEU A C 1
ATOM 1480 O O . LEU A 1 199 ? -9.314 -2.378 11.170 1.00 87.88 199 LEU A O 1
ATOM 1484 N N . LEU A 1 200 ? -9.908 -0.391 10.454 1.00 87.31 200 LEU A N 1
ATOM 1485 C CA . LEU A 1 200 ? -10.858 -0.194 11.554 1.00 87.31 200 LEU A CA 1
ATOM 1486 C C . LEU A 1 200 ? -11.944 -1.286 11.584 1.00 87.31 200 LEU A C 1
ATOM 1488 O O . LEU A 1 200 ? -12.204 -1.878 12.632 1.00 87.31 200 LEU A O 1
ATOM 1492 N N . ASP A 1 201 ? -12.563 -1.582 10.437 1.00 88.25 201 ASP A N 1
ATOM 1493 C CA . ASP A 1 201 ? -13.616 -2.601 10.321 1.00 88.25 201 ASP A CA 1
ATOM 1494 C C . ASP A 1 201 ? -13.091 -4.009 10.656 1.00 88.25 201 ASP A C 1
ATOM 1496 O O . ASP A 1 201 ? -13.747 -4.780 11.372 1.00 88.25 201 ASP A O 1
ATOM 1500 N N . ALA A 1 202 ? -11.878 -4.335 10.204 1.00 88.56 202 ALA A N 1
ATOM 1501 C CA . ALA A 1 202 ? -11.220 -5.587 10.554 1.00 88.56 202 ALA A CA 1
ATOM 1502 C C . ALA A 1 202 ? -10.953 -5.686 12.063 1.00 88.56 202 ALA A C 1
ATOM 1504 O O . ALA A 1 202 ? -11.143 -6.750 12.655 1.00 88.56 202 ALA A O 1
ATOM 1505 N N . TRP A 1 203 ? -10.597 -4.573 12.711 1.00 87.81 203 TRP A N 1
ATOM 1506 C CA . TRP A 1 203 ? -10.237 -4.582 14.124 1.00 87.81 203 TRP A CA 1
ATOM 1507 C C . TRP A 1 203 ? -11.480 -4.695 14.980 1.00 87.81 203 TRP A C 1
ATOM 1509 O O . TRP A 1 203 ? -11.480 -5.448 15.942 1.00 87.81 203 TRP A O 1
ATOM 1519 N N . LYS A 1 204 ? -12.580 -4.035 14.602 1.00 89.12 204 LYS A N 1
ATOM 1520 C CA . LYS A 1 204 ? -13.872 -4.238 15.269 1.00 89.12 204 LYS A CA 1
ATOM 1521 C C . LYS A 1 204 ? -14.302 -5.701 15.231 1.00 89.12 204 LYS A C 1
ATOM 1523 O O . LYS A 1 204 ? -14.808 -6.211 16.226 1.00 89.12 204 LYS A O 1
ATOM 1528 N N . THR A 1 205 ? -14.075 -6.382 14.111 1.00 88.25 205 THR A N 1
ATOM 1529 C CA . THR A 1 205 ? -14.396 -7.809 13.968 1.00 88.25 205 THR A CA 1
ATOM 1530 C C . THR A 1 205 ? -13.516 -8.678 14.874 1.00 88.25 205 THR A C 1
ATOM 1532 O O . THR A 1 205 ? -14.037 -9.513 15.616 1.00 88.25 205 THR A O 1
ATOM 1535 N N . ASP A 1 206 ? -12.201 -8.442 14.882 1.00 86.69 206 ASP A N 1
ATOM 1536 C CA . ASP A 1 206 ? -11.264 -9.131 15.781 1.00 86.69 206 ASP A CA 1
ATOM 1537 C C . ASP A 1 206 ? -11.584 -8.848 17.262 1.00 86.69 206 ASP A C 1
ATOM 1539 O O . ASP A 1 206 ? -11.604 -9.761 18.087 1.00 86.69 206 ASP A O 1
ATOM 1543 N N . ALA A 1 207 ? -11.886 -7.594 17.600 1.00 85.88 207 ALA A N 1
ATOM 1544 C CA . ALA A 1 207 ? -12.230 -7.144 18.942 1.00 85.88 207 ALA A CA 1
ATOM 1545 C C . ALA A 1 207 ? -13.488 -7.850 19.456 1.00 85.88 207 ALA A C 1
ATOM 1547 O O . ALA A 1 207 ? -13.493 -8.341 20.584 1.00 85.88 207 ALA A O 1
ATOM 1548 N N . VAL A 1 208 ? -14.524 -7.976 18.618 1.00 88.06 208 VAL A N 1
ATOM 1549 C CA . VAL A 1 208 ? -15.713 -8.777 18.933 1.00 88.06 208 VAL A CA 1
ATOM 1550 C C . VAL A 1 208 ? -15.311 -10.214 19.254 1.00 88.06 208 VAL A C 1
ATOM 1552 O O . VAL A 1 208 ? -15.658 -10.698 20.327 1.00 88.06 208 VAL A O 1
ATOM 1555 N N . ALA A 1 209 ? -14.538 -10.880 18.392 1.00 87.00 209 ALA A N 1
ATOM 1556 C CA . ALA A 1 209 ? -14.128 -12.265 18.625 1.00 87.00 209 ALA A CA 1
ATOM 1557 C C . ALA A 1 209 ? -13.339 -12.430 19.939 1.00 87.00 209 ALA A C 1
ATOM 1559 O O . ALA A 1 209 ? -13.641 -13.309 20.748 1.00 87.00 209 ALA A O 1
ATOM 1560 N N . VAL A 1 210 ? -12.370 -11.547 20.198 1.00 84.50 210 VAL A N 1
ATOM 1561 C CA . VAL A 1 210 ? -11.562 -11.563 21.427 1.00 84.50 210 VAL A CA 1
ATOM 1562 C C . VAL A 1 210 ? -12.431 -11.323 22.660 1.00 84.50 210 VAL A C 1
ATOM 1564 O O . VAL A 1 210 ? -12.308 -12.045 23.652 1.00 84.50 210 VAL A O 1
ATOM 1567 N N . ALA A 1 211 ? -13.320 -10.333 22.622 1.00 80.38 211 ALA A N 1
ATOM 1568 C CA . ALA A 1 211 ? -14.183 -10.028 23.752 1.00 80.38 211 ALA A CA 1
ATOM 1569 C C . ALA A 1 211 ? -15.207 -11.130 24.013 1.00 80.38 211 ALA A C 1
A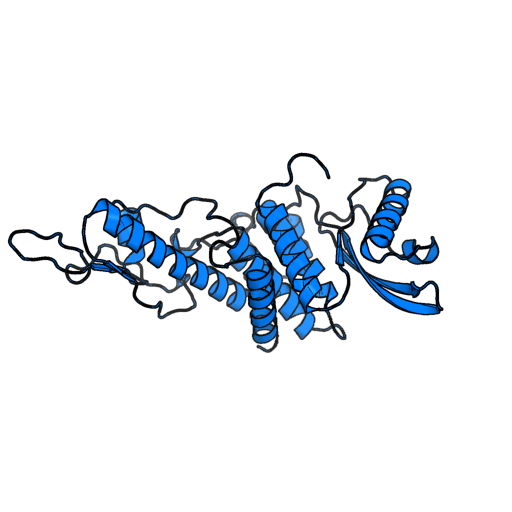TOM 1571 O O . ALA A 1 211 ? -15.400 -11.483 25.176 1.00 80.38 211 ALA A O 1
ATOM 1572 N N . GLN A 1 212 ? -15.800 -11.729 22.977 1.00 85.31 212 GLN A N 1
ATOM 1573 C CA . GLN A 1 212 ? -16.711 -12.865 23.132 1.00 85.31 212 GLN A CA 1
ATOM 1574 C C . GLN A 1 212 ? -16.017 -14.030 23.855 1.00 85.31 212 GLN A C 1
ATOM 1576 O O . GLN A 1 212 ? -16.568 -14.560 24.819 1.00 85.31 212 GLN A O 1
ATOM 1581 N N . VAL A 1 213 ? -14.777 -14.364 23.468 1.00 84.50 213 VAL A N 1
ATOM 1582 C CA . VAL A 1 213 ? -13.973 -15.413 24.123 1.00 84.50 213 VAL A CA 1
ATOM 1583 C C . VAL A 1 213 ? -13.659 -15.070 25.581 1.00 84.50 213 VAL A C 1
ATOM 1585 O O . VAL A 1 213 ? -13.780 -15.926 26.453 1.00 84.50 213 VAL A O 1
ATOM 1588 N N . ARG A 1 214 ? -13.259 -13.825 25.871 1.00 81.69 214 ARG A N 1
ATOM 1589 C CA . ARG A 1 214 ? -12.831 -13.424 27.225 1.00 81.69 214 ARG A CA 1
ATOM 1590 C C . ARG A 1 214 ? -13.984 -13.221 28.204 1.00 81.69 214 ARG A C 1
ATOM 1592 O O . ARG A 1 214 ? -13.794 -13.399 29.401 1.00 81.69 214 ARG A O 1
ATOM 1599 N N . THR A 1 215 ? -15.148 -12.806 27.714 1.00 76.94 215 THR A N 1
ATOM 1600 C CA . THR A 1 215 ? -16.286 -12.412 28.561 1.00 76.94 215 THR A CA 1
ATOM 1601 C C . THR A 1 215 ? -17.439 -13.416 28.537 1.00 76.94 215 THR A C 1
ATOM 1603 O O . THR A 1 215 ? -18.331 -13.319 29.376 1.00 76.94 215 THR A O 1
ATOM 1606 N N . GLY A 1 216 ? -17.441 -14.388 27.614 1.00 77.75 216 GLY A N 1
ATOM 1607 C CA . GLY A 1 216 ? -18.526 -15.371 27.470 1.00 77.75 216 GLY A CA 1
ATOM 1608 C C . GLY A 1 216 ? -19.839 -14.753 26.981 1.00 77.75 216 GLY A C 1
ATOM 1609 O O . GLY A 1 216 ? -20.926 -15.223 27.309 1.00 77.75 216 GLY A O 1
ATOM 1610 N N . CYS A 1 217 ? -19.738 -13.647 26.253 1.00 78.44 217 CYS A N 1
ATOM 1611 C CA . CYS A 1 217 ? -20.790 -12.658 26.113 1.00 78.44 217 CYS A CA 1
ATOM 1612 C C . CYS A 1 217 ? -21.013 -12.358 24.626 1.00 78.44 217 CYS A C 1
ATOM 1614 O O . CYS A 1 217 ? -20.047 -12.309 23.873 1.00 78.44 217 CYS A O 1
ATOM 1616 N N . THR A 1 218 ? -22.259 -12.190 24.166 1.00 83.88 218 THR A N 1
ATOM 1617 C CA . THR A 1 218 ? -22.531 -11.937 22.736 1.00 83.88 218 THR A CA 1
ATOM 1618 C C . THR A 1 218 ? -22.236 -10.483 22.388 1.00 83.88 218 THR A C 1
ATOM 1620 O O . THR A 1 218 ? -22.819 -9.576 22.969 1.00 83.88 218 THR A O 1
ATOM 1623 N N . LEU A 1 219 ? -21.357 -10.254 21.416 1.00 86.44 219 LEU A N 1
ATOM 1624 C CA . LEU A 1 219 ? -21.018 -8.921 20.916 1.00 86.44 219 LEU A CA 1
ATOM 1625 C C . LEU A 1 219 ? -21.215 -8.843 19.409 1.00 86.44 219 LEU A C 1
ATOM 1627 O O . LEU A 1 219 ? -20.943 -9.814 18.706 1.00 86.44 219 LEU A O 1
ATOM 1631 N N . THR A 1 220 ? -21.636 -7.684 18.920 1.00 89.81 220 THR A N 1
ATOM 1632 C CA . THR A 1 220 ? -21.707 -7.383 17.487 1.00 89.81 220 THR A CA 1
ATOM 1633 C C . THR A 1 220 ? -20.886 -6.144 17.166 1.00 89.81 220 THR A C 1
ATOM 1635 O O . THR A 1 220 ? -20.798 -5.224 17.981 1.00 89.81 220 THR A O 1
ATOM 1638 N N . SER A 1 221 ? -20.296 -6.101 15.975 1.00 90.38 221 SER A N 1
ATOM 1639 C CA . SER A 1 221 ? -19.703 -4.883 15.435 1.00 90.38 221 SER A CA 1
ATOM 1640 C C . SER A 1 221 ? -20.739 -4.146 14.596 1.00 90.38 221 SER A C 1
ATOM 1642 O O . SER A 1 221 ? -21.406 -4.731 13.742 1.00 90.38 221 SER A O 1
ATOM 1644 N N . ASP A 1 222 ? -20.874 -2.849 14.836 1.00 89.69 222 ASP A N 1
ATOM 1645 C CA . ASP A 1 222 ? -21.658 -1.986 13.965 1.00 89.69 222 ASP A CA 1
ATOM 1646 C C . ASP A 1 222 ? -20.852 -1.661 12.705 1.00 89.69 222 ASP A C 1
ATOM 1648 O O . ASP A 1 222 ? -19.627 -1.513 12.759 1.00 89.69 222 ASP A O 1
ATOM 1652 N N . ALA A 1 223 ? -21.529 -1.494 11.569 1.00 84.19 223 ALA A N 1
ATOM 1653 C CA . ALA A 1 223 ? -20.882 -1.005 10.355 1.00 84.19 223 ALA A CA 1
ATOM 1654 C C . ALA A 1 223 ? -20.315 0.401 10.599 1.00 84.19 223 ALA A C 1
ATOM 1656 O O . ALA A 1 223 ? -21.025 1.253 11.142 1.00 84.19 223 ALA A O 1
ATOM 1657 N N . SER A 1 224 ? -19.060 0.670 10.203 1.00 83.94 224 SER A N 1
ATOM 1658 C CA . SER A 1 224 ? -18.547 2.030 10.422 1.00 83.94 224 SER A CA 1
ATOM 1659 C C . SER A 1 224 ? -19.289 3.050 9.555 1.00 83.94 224 SER A C 1
ATOM 1661 O O . SER A 1 224 ? -19.681 2.786 8.412 1.00 83.94 224 SER A O 1
ATOM 1663 N N . SER A 1 225 ? -19.458 4.249 10.093 1.00 79.62 225 SER A N 1
ATOM 1664 C CA . SER A 1 225 ? -20.274 5.311 9.492 1.00 79.62 225 SER A CA 1
ATOM 1665 C C . SER A 1 225 ? -19.441 6.415 8.837 1.00 79.62 225 SER A C 1
ATOM 1667 O O . SER A 1 225 ? -19.948 7.149 7.991 1.00 79.62 225 SER A O 1
ATOM 1669 N N . ARG A 1 226 ? -18.151 6.523 9.189 1.00 77.69 226 ARG A N 1
ATOM 1670 C CA . ARG A 1 226 ? -17.232 7.563 8.698 1.00 77.69 226 ARG A CA 1
ATOM 1671 C C . ARG A 1 226 ? -16.039 6.955 7.972 1.00 77.69 226 ARG A C 1
ATOM 1673 O O . ARG A 1 226 ? -15.552 5.895 8.361 1.00 77.69 226 ARG A O 1
ATOM 1680 N N . LEU A 1 227 ? -15.594 7.607 6.898 1.00 77.88 227 LEU A N 1
ATOM 1681 C CA . LEU A 1 227 ? -14.367 7.217 6.196 1.00 77.88 227 LEU A CA 1
ATOM 1682 C C . LEU A 1 227 ? -13.129 7.867 6.827 1.00 77.88 227 LEU A C 1
ATOM 1684 O O . LEU A 1 227 ? -12.091 7.228 6.926 1.00 77.88 227 LEU A O 1
ATOM 1688 N N . ASP A 1 228 ? -13.238 9.123 7.264 1.00 76.88 228 ASP A N 1
ATOM 1689 C CA . ASP A 1 228 ? -12.139 9.807 7.941 1.00 76.88 228 ASP A CA 1
ATOM 1690 C C . ASP A 1 228 ? -12.053 9.353 9.403 1.00 76.88 228 ASP A C 1
ATOM 1692 O O . ASP A 1 228 ? -12.839 9.792 10.250 1.00 76.88 228 ASP A O 1
ATOM 1696 N N . VAL A 1 229 ? -11.121 8.439 9.683 1.00 75.25 229 VAL A N 1
ATOM 1697 C CA . VAL A 1 229 ? -10.964 7.840 11.015 1.00 75.25 229 VAL A CA 1
ATOM 1698 C C . VAL A 1 229 ? -10.485 8.837 12.074 1.00 75.25 229 VAL A C 1
ATOM 1700 O O . VAL A 1 229 ? -10.779 8.649 13.253 1.00 75.25 229 VAL A O 1
ATOM 1703 N N . ASP A 1 230 ? -9.836 9.934 11.676 1.00 71.25 230 ASP A N 1
ATOM 1704 C CA . ASP A 1 230 ? -9.373 10.976 12.604 1.00 71.25 230 ASP A CA 1
ATOM 1705 C C . ASP A 1 230 ? -10.540 11.725 13.257 1.00 71.25 230 ASP A C 1
ATOM 1707 O O . ASP A 1 230 ? -10.435 12.198 14.389 1.00 71.25 230 ASP A O 1
ATOM 1711 N N . GLN A 1 231 ? -11.676 11.802 12.561 1.00 76.19 231 GLN A N 1
ATOM 1712 C CA . GLN A 1 231 ? -12.888 12.462 13.043 1.00 76.19 231 GLN A CA 1
ATOM 1713 C C . GLN A 1 231 ? -13.824 11.521 13.798 1.00 76.19 231 GLN A C 1
ATOM 1715 O O . GLN A 1 231 ? -14.949 11.910 14.130 1.00 76.19 231 GLN A O 1
ATOM 1720 N N . ILE A 1 232 ? -13.425 10.274 14.039 1.00 78.94 232 ILE A N 1
ATOM 1721 C CA . ILE A 1 232 ? -14.220 9.357 14.850 1.00 78.94 232 ILE A CA 1
ATOM 1722 C C . ILE A 1 232 ? -14.158 9.838 16.310 1.00 78.94 232 ILE A C 1
ATOM 1724 O O . ILE A 1 232 ? -13.061 9.948 16.867 1.00 78.94 232 ILE A O 1
ATOM 1728 N N . PRO A 1 233 ? -15.310 10.151 16.944 1.00 81.94 233 PRO A N 1
ATOM 1729 C CA . PRO A 1 233 ? -15.347 10.481 18.367 1.00 81.94 233 PRO A CA 1
ATOM 1730 C C . PRO A 1 233 ? -14.758 9.332 19.176 1.00 81.94 233 PRO A C 1
ATOM 1732 O O . PRO A 1 233 ? -15.004 8.184 18.843 1.00 81.94 233 PRO A O 1
ATOM 1735 N N . ARG A 1 234 ? -13.997 9.608 20.233 1.00 84.12 234 ARG A N 1
ATOM 1736 C CA . ARG A 1 234 ? -13.391 8.554 21.058 1.00 84.12 234 ARG A CA 1
ATOM 1737 C C . ARG A 1 234 ? -14.077 8.545 22.402 1.00 84.12 234 ARG A C 1
ATOM 1739 O O . ARG A 1 234 ? -13.790 9.395 23.246 1.00 84.12 234 ARG A O 1
ATOM 1746 N N . ASP A 1 235 ? -15.004 7.615 22.573 1.00 86.25 235 ASP A N 1
ATOM 1747 C CA . ASP A 1 235 ? -15.784 7.561 23.796 1.00 86.25 235 ASP A CA 1
ATOM 1748 C C . ASP A 1 235 ? -14.859 7.186 24.960 1.00 86.25 235 ASP A C 1
ATOM 1750 O O . ASP A 1 235 ? -14.115 6.203 24.878 1.00 86.25 235 ASP A O 1
ATOM 1754 N N . PRO A 1 236 ? -14.880 7.957 26.062 1.00 82.12 236 PRO A N 1
ATOM 1755 C CA . PRO A 1 236 ? -14.010 7.714 27.203 1.00 82.12 236 PRO A CA 1
ATOM 1756 C C . PRO A 1 236 ? -14.481 6.533 28.053 1.00 82.12 236 PRO A C 1
ATOM 1758 O O . PRO A 1 236 ? -13.853 6.253 29.061 1.00 82.12 236 PRO A O 1
ATOM 1761 N N . GLN A 1 237 ? -15.601 5.895 27.716 1.00 85.19 237 GLN A N 1
ATOM 1762 C CA . GLN A 1 237 ? -16.135 4.716 28.390 1.00 85.19 237 GLN A CA 1
ATOM 1763 C C . GLN A 1 237 ? -17.143 4.016 27.479 1.00 85.19 237 GLN A C 1
ATOM 1765 O O . GLN A 1 237 ? -17.793 4.658 26.652 1.00 85.19 237 GLN A O 1
ATOM 1770 N N . ILE A 1 238 ? -17.310 2.707 27.661 1.00 85.06 238 ILE A N 1
ATOM 1771 C CA . ILE A 1 238 ? -18.359 1.951 26.973 1.00 85.06 238 ILE A CA 1
ATOM 1772 C C . ILE A 1 238 ? -19.696 2.321 27.623 1.00 85.06 238 ILE A C 1
ATOM 1774 O O . ILE A 1 238 ? -19.876 2.150 28.831 1.00 85.06 238 ILE A O 1
ATOM 1778 N N . ALA A 1 239 ? -20.641 2.840 26.838 1.00 85.38 239 ALA A N 1
ATOM 1779 C CA . ALA A 1 239 ? -21.962 3.188 27.345 1.00 85.38 239 ALA A CA 1
ATOM 1780 C C . ALA A 1 239 ? -22.669 1.950 27.917 1.00 85.38 239 ALA A C 1
ATOM 1782 O O . ALA A 1 239 ? -22.573 0.861 27.359 1.00 85.38 239 ALA A O 1
ATOM 1783 N N . ALA A 1 240 ? -23.469 2.111 28.977 1.00 82.62 240 ALA A N 1
ATOM 1784 C CA . ALA A 1 240 ? -24.208 0.997 29.590 1.00 82.62 240 ALA A CA 1
ATOM 1785 C C . ALA A 1 240 ? -25.131 0.255 28.598 1.00 82.62 240 ALA A C 1
ATOM 1787 O O . ALA A 1 240 ? -25.485 -0.906 28.815 1.00 82.62 240 ALA A O 1
ATOM 1788 N N . ALA A 1 241 ? -25.535 0.918 27.509 1.00 81.44 241 ALA A N 1
ATOM 1789 C CA . ALA A 1 241 ? -26.265 0.316 26.397 1.00 81.44 241 ALA A CA 1
ATOM 1790 C C . ALA A 1 241 ? -25.433 -0.717 25.612 1.00 81.44 241 ALA A C 1
ATOM 1792 O O . ALA A 1 241 ? -25.998 -1.724 25.197 1.00 81.44 241 ALA A O 1
ATOM 1793 N N . ASP A 1 242 ? -24.125 -0.490 25.486 1.00 84.19 242 ASP A N 1
ATOM 1794 C CA . ASP A 1 242 ? -23.191 -1.247 24.645 1.00 84.19 242 ASP A CA 1
ATOM 1795 C C . ASP A 1 242 ? -22.285 -2.196 25.442 1.00 84.19 242 ASP A C 1
ATOM 1797 O O . ASP A 1 242 ? -21.605 -3.042 24.857 1.00 84.19 242 ASP A O 1
ATOM 1801 N N . VAL A 1 243 ? -22.267 -2.069 26.774 1.00 80.31 243 VAL A N 1
ATOM 1802 C CA . VAL A 1 243 ? -21.583 -3.013 27.663 1.00 80.31 243 VAL A CA 1
ATOM 1803 C C . VAL A 1 243 ? -22.233 -4.383 27.528 1.00 80.31 243 VAL A C 1
ATOM 1805 O O . VAL A 1 243 ? -23.442 -4.540 27.715 1.00 80.31 243 VAL A O 1
ATOM 1808 N N . CYS A 1 244 ? -21.406 -5.387 27.249 1.00 78.38 244 CYS A N 1
ATOM 1809 C CA . CYS A 1 244 ? -21.861 -6.764 27.278 1.00 78.38 244 CYS A CA 1
ATOM 1810 C C . CYS A 1 244 ? -22.031 -7.245 28.724 1.00 78.38 244 CYS A C 1
ATOM 1812 O O . CYS A 1 244 ? -21.128 -7.073 29.545 1.00 78.38 244 CYS A O 1
ATOM 1814 N N . VAL A 1 245 ? -23.172 -7.872 29.022 1.00 75.50 245 VAL A N 1
ATOM 1815 C CA . VAL A 1 245 ? -23.442 -8.495 30.327 1.00 75.50 245 VAL A CA 1
ATOM 1816 C C . VAL A 1 245 ? -23.571 -10.009 30.128 1.00 75.50 245 VAL A C 1
ATOM 1818 O O . VAL A 1 245 ? -24.497 -10.436 29.426 1.00 75.50 245 VAL A O 1
ATOM 1821 N N . PRO A 1 246 ? -22.663 -10.827 30.704 1.00 70.88 246 PRO A N 1
ATOM 1822 C CA . PRO A 1 246 ? -22.741 -12.284 30.618 1.00 70.88 246 PRO A CA 1
ATOM 1823 C C . PRO A 1 246 ? -24.042 -12.798 31.237 1.00 70.88 246 PRO A C 1
ATOM 1825 O O . PRO A 1 246 ? -24.663 -12.110 32.048 1.00 70.88 246 PRO A O 1
ATOM 1828 N N . ALA A 1 247 ? -24.454 -14.021 30.895 1.00 65.75 247 ALA A N 1
ATOM 1829 C CA . ALA A 1 247 ? -25.645 -14.626 31.486 1.00 65.75 247 ALA A CA 1
ATOM 1830 C C . ALA A 1 247 ? -25.506 -14.729 33.024 1.00 65.75 247 ALA A C 1
ATOM 1832 O O . ALA A 1 247 ? -24.810 -15.596 33.546 1.00 65.75 247 ALA A O 1
ATOM 1833 N N . GLY A 1 248 ? -26.166 -13.810 33.736 1.00 64.81 248 GLY A N 1
ATOM 1834 C CA . GLY A 1 248 ? -26.252 -13.714 35.196 1.00 64.81 248 GLY A CA 1
ATOM 1835 C C . GLY A 1 248 ? -27.663 -13.303 35.638 1.00 64.81 248 GLY A C 1
ATOM 1836 O O . GLY A 1 248 ? -28.606 -13.406 34.855 1.00 64.81 248 GLY A O 1
ATOM 1837 N N . GLN A 1 249 ? -27.831 -12.819 36.878 1.00 54.47 249 GLN A N 1
ATOM 1838 C CA . GLN A 1 249 ? -29.153 -12.532 37.481 1.00 54.47 249 GLN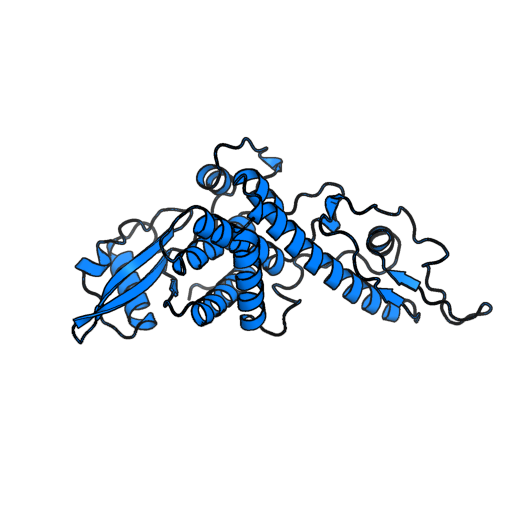 A CA 1
ATOM 1839 C C . GLN A 1 249 ? -30.044 -11.565 36.671 1.00 54.47 249 GLN A C 1
ATOM 1841 O O . GLN A 1 249 ? -31.262 -11.603 36.816 1.00 54.47 249 GLN A O 1
ATOM 1846 N N . THR A 1 250 ? -29.463 -10.727 35.808 1.00 63.75 250 THR A N 1
ATOM 1847 C CA . THR A 1 250 ? -30.177 -9.753 34.963 1.00 63.75 250 THR A CA 1
ATOM 1848 C C . THR A 1 250 ? -30.393 -10.210 33.512 1.00 63.75 250 THR A C 1
ATOM 1850 O O . THR A 1 250 ? -30.945 -9.450 32.720 1.00 63.75 250 THR A O 1
ATOM 1853 N N . GLY A 1 251 ? -30.005 -11.445 33.162 1.00 58.22 251 GLY A N 1
ATOM 1854 C CA . GLY A 1 251 ? -30.093 -11.998 31.804 1.00 58.22 251 GLY A CA 1
ATOM 1855 C C . GLY A 1 251 ? -28.963 -11.531 30.867 1.00 58.22 251 GLY A C 1
ATOM 1856 O O . GLY A 1 251 ? -28.312 -10.521 31.141 1.00 58.22 251 GLY A O 1
ATOM 1857 N N . PRO A 1 252 ? -28.682 -12.269 29.773 1.00 66.44 252 PRO A N 1
ATOM 1858 C CA . PRO A 1 252 ? -27.638 -11.893 28.825 1.00 66.44 252 PRO A CA 1
ATOM 1859 C C . PRO A 1 252 ? -28.036 -10.624 28.064 1.00 66.44 252 PRO A C 1
ATOM 1861 O O . PRO A 1 252 ? -29.119 -10.559 27.478 1.00 66.44 252 PRO A O 1
ATOM 1864 N N . LYS A 1 253 ? -27.143 -9.632 28.030 1.00 74.88 253 LYS A N 1
ATOM 1865 C CA . LYS A 1 253 ? -27.311 -8.428 27.206 1.00 74.88 253 LYS A CA 1
ATOM 1866 C C . LYS A 1 253 ? -26.205 -8.370 26.155 1.00 74.88 253 LYS A C 1
ATOM 1868 O O . LYS A 1 253 ? -25.035 -8.351 26.549 1.00 74.88 253 LYS A O 1
ATOM 1873 N N . PRO A 1 254 ? -26.546 -8.323 24.853 1.00 79.81 254 PRO A N 1
ATOM 1874 C CA . PRO A 1 254 ? -25.534 -8.209 23.821 1.00 79.81 254 PRO A CA 1
ATOM 1875 C C . PRO A 1 254 ? -24.829 -6.855 23.918 1.00 79.81 254 PRO A C 1
ATOM 1877 O O . PRO A 1 254 ? -25.477 -5.826 24.112 1.00 79.81 254 PRO A O 1
ATOM 1880 N N . GLY A 1 255 ? -23.506 -6.872 23.790 1.00 85.50 255 GLY A N 1
ATOM 1881 C CA . GLY A 1 255 ? -22.703 -5.659 23.680 1.00 85.50 255 GLY A CA 1
ATOM 1882 C C . GLY A 1 255 ? -22.507 -5.233 22.228 1.00 85.50 255 GLY A C 1
ATOM 1883 O O . GLY A 1 255 ? -22.698 -6.024 21.300 1.00 85.50 255 GLY A O 1
ATOM 1884 N N . ARG A 1 256 ? -22.073 -3.988 22.027 1.00 89.31 256 ARG A N 1
ATOM 1885 C CA . ARG A 1 256 ? -21.796 -3.436 20.694 1.00 89.31 256 ARG A CA 1
ATOM 1886 C C . ARG A 1 256 ? -20.418 -2.802 20.633 1.00 89.31 256 ARG A C 1
ATOM 1888 O O . ARG A 1 256 ? -20.014 -2.073 21.540 1.00 89.31 256 ARG A O 1
ATOM 1895 N N . VAL A 1 257 ? -19.726 -3.050 19.530 1.00 88.12 257 VAL A N 1
ATOM 1896 C CA . VAL A 1 257 ? -18.487 -2.363 19.166 1.00 88.12 257 VAL A CA 1
ATOM 1897 C C . VAL A 1 257 ? -18.804 -1.407 18.019 1.00 88.12 257 VAL A C 1
ATOM 1899 O O . VAL A 1 257 ? -19.065 -1.830 16.892 1.00 88.12 257 VAL A O 1
ATOM 1902 N N . THR A 1 258 ? -18.814 -0.116 18.321 1.00 89.00 258 THR A N 1
ATOM 1903 C CA . THR A 1 258 ? -19.026 0.986 17.383 1.00 89.00 258 THR A CA 1
ATOM 1904 C C . THR A 1 258 ? -17.694 1.647 17.053 1.00 89.00 258 THR A C 1
ATOM 1906 O O . THR A 1 258 ? -16.674 1.379 17.686 1.00 89.00 258 THR A O 1
ATOM 1909 N N . ASP A 1 259 ? -17.696 2.546 16.071 1.00 87.38 259 ASP A N 1
ATOM 1910 C CA . ASP A 1 259 ? -16.516 3.354 15.741 1.00 87.38 259 ASP A CA 1
ATOM 1911 C C . ASP A 1 259 ? -16.023 4.124 16.966 1.00 87.38 259 ASP A C 1
ATOM 1913 O O . ASP A 1 259 ? -14.825 4.168 17.238 1.00 87.38 259 ASP A O 1
ATOM 1917 N N . SER A 1 260 ? -16.963 4.698 17.723 1.00 86.44 260 SER A N 1
ATOM 1918 C CA . SER A 1 260 ? -16.640 5.607 18.810 1.00 86.44 260 SER A CA 1
ATOM 1919 C C . SER A 1 260 ? -16.222 4.905 20.093 1.00 86.44 260 SER A C 1
ATOM 1921 O O . SER A 1 260 ? -15.292 5.349 20.773 1.00 86.44 260 SER A O 1
ATOM 1923 N N . ASN A 1 261 ? -16.857 3.775 20.408 1.00 87.94 261 ASN A N 1
ATOM 1924 C CA . ASN A 1 261 ? -16.589 3.043 21.640 1.00 87.94 261 ASN A CA 1
ATOM 1925 C C . ASN A 1 261 ? -15.444 2.022 21.504 1.00 87.94 261 ASN A C 1
ATOM 1927 O O . ASN A 1 261 ? -14.978 1.503 22.521 1.00 87.94 261 ASN A O 1
ATOM 1931 N N . LEU A 1 262 ? -14.936 1.772 20.285 1.00 86.88 262 LEU A N 1
ATOM 1932 C CA . LEU A 1 262 ? -13.782 0.898 20.043 1.00 86.88 262 LEU A CA 1
ATOM 1933 C C . LEU A 1 262 ? -12.562 1.322 20.868 1.00 86.88 262 LEU A C 1
ATOM 1935 O O . LEU A 1 262 ? -11.820 0.476 21.359 1.00 86.88 262 LEU A O 1
ATOM 1939 N N . TRP A 1 263 ? -12.378 2.627 21.078 1.00 86.31 263 TRP A N 1
ATOM 1940 C CA . TRP A 1 263 ? -11.307 3.150 21.922 1.00 86.31 263 TRP A CA 1
ATOM 1941 C C . TRP A 1 263 ? -11.411 2.659 23.372 1.00 86.31 263 TRP A C 1
ATOM 1943 O O . TRP A 1 263 ? -10.447 2.126 23.924 1.00 86.31 263 TRP A O 1
ATOM 1953 N N . ALA A 1 264 ? -12.594 2.769 23.978 1.00 86.19 264 ALA A N 1
ATOM 1954 C CA . ALA A 1 264 ? -12.835 2.256 25.323 1.00 86.19 264 ALA A CA 1
ATOM 1955 C C . ALA A 1 264 ? -12.661 0.728 25.380 1.00 86.19 264 ALA A C 1
ATOM 1957 O O . ALA A 1 264 ? -12.072 0.202 26.324 1.00 86.19 264 ALA A O 1
ATOM 1958 N N . TRP A 1 265 ? -13.079 0.016 24.333 1.00 84.38 265 TRP A N 1
ATOM 1959 C CA . TRP A 1 265 ? -12.847 -1.421 24.194 1.00 84.38 265 TRP A CA 1
ATOM 1960 C C . TRP A 1 265 ? -11.356 -1.804 24.136 1.00 84.38 265 TRP A C 1
ATOM 1962 O O . TRP A 1 265 ? -10.973 -2.819 24.715 1.00 84.38 265 TRP A O 1
ATOM 1972 N N . MET A 1 266 ? -10.501 -1.002 23.500 1.00 85.75 266 MET A N 1
ATOM 1973 C CA . MET A 1 266 ? -9.060 -1.279 23.424 1.00 85.75 266 MET A CA 1
ATOM 1974 C C . MET A 1 266 ? -8.325 -1.017 24.744 1.00 85.75 266 MET A C 1
ATOM 1976 O O . MET A 1 266 ? -7.458 -1.801 25.125 1.00 85.75 266 MET A O 1
ATOM 1980 N N . TYR A 1 267 ? -8.654 0.081 25.431 1.00 84.31 267 TYR A N 1
ATOM 1981 C CA . TYR A 1 267 ? -7.849 0.581 26.557 1.00 84.31 267 TYR A CA 1
ATOM 1982 C C . TYR A 1 267 ? -8.451 0.348 27.943 1.00 84.31 267 TYR A C 1
ATOM 1984 O O . TYR A 1 267 ? -7.730 0.426 28.934 1.00 84.31 267 TYR A O 1
ATOM 1992 N N . GLN A 1 268 ? -9.754 0.083 28.040 1.00 78.75 268 GLN A N 1
ATOM 1993 C CA . GLN A 1 268 ? -10.457 -0.077 29.323 1.00 78.75 268 GLN A CA 1
ATOM 1994 C C . GLN A 1 268 ? -11.079 -1.461 29.499 1.00 78.75 268 GLN A C 1
ATOM 1996 O O . GLN A 1 268 ? -11.560 -1.798 30.577 1.00 78.75 268 GLN A O 1
ATOM 2001 N N . SER A 1 269 ? -11.070 -2.269 28.443 1.00 70.69 269 SER A N 1
ATOM 2002 C CA . SER A 1 269 ? -11.582 -3.632 28.421 1.00 70.69 269 SER A CA 1
ATOM 2003 C C . SER A 1 269 ? -10.436 -4.591 28.086 1.00 70.69 269 SER A C 1
ATOM 2005 O O . SER A 1 269 ? -9.442 -4.175 27.486 1.00 70.69 269 SER A O 1
ATOM 2007 N N . PRO A 1 270 ? -10.516 -5.882 28.458 1.00 64.88 270 PRO A N 1
ATOM 2008 C CA . PRO A 1 270 ? -9.425 -6.829 28.243 1.00 64.88 270 PRO A CA 1
ATOM 2009 C C . PRO A 1 270 ? -9.135 -7.162 26.767 1.00 64.88 270 PRO A C 1
ATOM 2011 O O . PRO A 1 270 ? -8.451 -8.144 26.530 1.00 64.88 270 PRO A O 1
ATOM 2014 N N . ILE A 1 271 ? -9.626 -6.429 25.765 1.00 78.62 271 ILE A N 1
ATOM 2015 C CA . ILE A 1 271 ? -9.327 -6.716 24.350 1.00 78.62 271 ILE A CA 1
ATOM 2016 C C . ILE A 1 271 ? -7.881 -6.332 24.002 1.00 78.62 271 ILE A C 1
ATOM 2018 O O . ILE A 1 271 ? -7.183 -7.131 23.376 1.00 78.62 271 ILE A O 1
ATOM 2022 N N . GLY A 1 272 ? -7.422 -5.160 24.455 1.00 78.88 272 GLY A N 1
ATOM 2023 C CA . GLY A 1 272 ? -6.129 -4.581 24.072 1.00 78.88 272 GLY A CA 1
ATOM 2024 C C . GLY A 1 272 ? -6.174 -3.858 22.722 1.00 78.88 272 GLY A C 1
ATOM 2025 O O . GLY A 1 272 ? -7.224 -3.757 22.093 1.00 78.88 272 GLY A O 1
ATOM 2026 N N . THR A 1 273 ? -5.033 -3.332 22.280 1.00 81.69 273 THR A N 1
ATOM 2027 C CA . THR A 1 273 ? -4.850 -2.730 20.947 1.00 81.69 273 THR A CA 1
ATOM 2028 C C . THR A 1 273 ? -4.539 -3.806 19.895 1.00 81.69 273 THR A C 1
ATOM 2030 O O . THR A 1 273 ? -4.087 -4.894 20.271 1.00 81.69 273 THR A O 1
ATOM 2033 N N . PRO A 1 274 ? -4.722 -3.532 18.586 1.00 78.50 274 PRO A N 1
ATOM 2034 C CA . PRO A 1 274 ? -4.238 -4.431 17.545 1.00 78.50 274 PRO A CA 1
ATOM 2035 C C . PRO A 1 274 ? -2.735 -4.695 17.711 1.00 78.50 274 PRO A C 1
ATOM 2037 O O . PRO A 1 274 ? -2.004 -3.803 18.154 1.00 78.50 274 PRO A O 1
ATOM 2040 N N . PRO A 1 275 ? -2.255 -5.911 17.393 1.00 71.81 275 PRO A N 1
ATOM 2041 C CA . PRO A 1 275 ? -0.830 -6.207 17.435 1.00 71.81 275 PRO A CA 1
ATOM 2042 C C . PRO A 1 275 ? -0.091 -5.379 16.381 1.00 71.81 275 PRO A C 1
ATOM 2044 O O . PRO A 1 275 ? -0.574 -5.239 15.260 1.00 71.81 275 PRO A O 1
ATOM 2047 N N . THR A 1 276 ? 1.102 -4.891 16.722 1.00 63.47 276 THR A N 1
ATOM 2048 C CA . THR A 1 276 ? 1.979 -4.170 15.789 1.00 63.47 276 THR A CA 1
ATOM 2049 C C . THR A 1 276 ? 3.193 -5.041 15.453 1.00 63.47 276 THR A C 1
ATOM 2051 O O . THR A 1 276 ? 3.946 -5.381 16.369 1.00 63.47 276 THR A O 1
ATOM 2054 N N . PRO A 1 277 ? 3.426 -5.398 14.174 1.00 62.44 277 PRO A N 1
ATOM 2055 C CA . PRO A 1 277 ? 2.609 -5.100 12.992 1.00 62.44 277 PRO A CA 1
ATOM 2056 C C . PRO A 1 277 ? 1.348 -5.973 12.909 1.00 62.44 277 PRO A C 1
ATOM 2058 O O . PRO A 1 277 ? 1.358 -7.152 13.277 1.00 62.44 277 PRO A O 1
ATOM 2061 N N . TRP A 1 278 ? 0.270 -5.410 12.366 1.00 70.00 278 TRP A N 1
ATOM 2062 C CA . TRP A 1 278 ? -0.965 -6.150 12.157 1.00 70.00 278 TRP A CA 1
ATOM 2063 C C . TRP A 1 278 ? -0.866 -6.877 10.813 1.00 70.00 278 TRP A C 1
ATOM 2065 O O . TRP A 1 278 ? -0.725 -6.226 9.785 1.00 70.00 278 TRP A O 1
ATOM 2075 N N . THR A 1 279 ? -0.825 -8.218 10.849 1.00 77.88 279 THR A N 1
ATOM 2076 C CA . THR A 1 279 ? -0.510 -9.122 9.714 1.00 77.88 279 THR A CA 1
ATOM 2077 C C . THR A 1 279 ? -0.795 -8.518 8.321 1.00 77.88 279 THR A C 1
ATOM 2079 O O . THR A 1 279 ? -1.956 -8.205 8.039 1.00 77.88 279 THR A O 1
ATOM 2082 N N . PRO A 1 280 ? 0.215 -8.402 7.431 1.00 76.56 280 PRO A N 1
ATOM 2083 C CA . PRO A 1 280 ? 0.051 -7.781 6.118 1.00 76.56 280 PRO A CA 1
ATOM 2084 C C . PRO A 1 280 ? -1.101 -8.382 5.313 1.00 76.56 280 PRO A C 1
ATOM 2086 O O . PRO A 1 280 ? -1.216 -9.603 5.210 1.00 76.56 280 PRO A O 1
ATOM 2089 N N . LEU A 1 281 ? -1.935 -7.527 4.715 1.00 82.12 281 LEU A N 1
ATOM 2090 C CA . LEU A 1 281 ? -3.041 -7.914 3.826 1.00 82.12 281 LEU A CA 1
ATOM 2091 C C . LEU A 1 281 ? -4.066 -8.884 4.456 1.00 82.12 281 LEU A C 1
ATOM 2093 O O . LEU A 1 281 ? -4.814 -9.534 3.725 1.00 82.12 281 LEU A O 1
ATOM 2097 N N . LYS A 1 282 ? -4.148 -8.966 5.796 1.00 82.31 282 LYS A N 1
ATOM 2098 C CA . LYS A 1 282 ? -5.010 -9.916 6.535 1.00 82.31 282 LYS A CA 1
ATOM 2099 C C . LYS A 1 282 ? -6.473 -9.923 6.079 1.00 82.31 282 LYS A C 1
ATOM 2101 O O . LYS A 1 282 ? -7.144 -10.947 6.174 1.00 82.31 282 LYS A O 1
ATOM 2106 N N . THR A 1 283 ? -6.984 -8.788 5.618 1.00 83.69 283 THR A N 1
ATOM 2107 C CA . THR A 1 283 ? -8.384 -8.624 5.210 1.00 83.69 283 THR A CA 1
ATOM 2108 C C . THR A 1 283 ? -8.732 -9.306 3.887 1.00 83.69 283 THR A C 1
ATOM 2110 O O . THR A 1 283 ? -9.911 -9.381 3.542 1.00 83.69 283 THR A O 1
ATOM 2113 N N . PHE A 1 284 ? -7.746 -9.833 3.157 1.00 88.19 284 PHE A N 1
ATOM 2114 C CA . PHE A 1 284 ? -7.943 -10.438 1.845 1.00 88.19 284 PHE A CA 1
ATOM 2115 C C . PHE A 1 284 ? -7.672 -11.942 1.857 1.00 88.19 284 PHE A C 1
ATOM 2117 O O . PHE A 1 284 ? -6.741 -12.433 2.485 1.00 88.19 284 PHE A O 1
ATOM 2124 N N . GLN A 1 285 ? -8.475 -12.680 1.089 1.00 87.00 285 GLN A N 1
ATOM 2125 C CA . GLN A 1 285 ? -8.373 -14.140 0.971 1.00 87.00 285 GLN A CA 1
ATOM 2126 C C . GLN A 1 285 ? -7.114 -14.603 0.222 1.00 87.00 285 GLN A C 1
ATOM 2128 O O . GLN A 1 285 ? -6.706 -15.755 0.341 1.00 87.00 285 GLN A O 1
ATOM 2133 N N . SER A 1 286 ? -6.522 -13.729 -0.593 1.00 87.69 286 SER A N 1
ATOM 2134 C CA . SER A 1 286 ? -5.282 -13.990 -1.323 1.00 87.69 286 SER A CA 1
ATOM 2135 C C . SER A 1 286 ? -4.602 -12.677 -1.723 1.00 87.69 286 SER A C 1
ATOM 2137 O O . SER A 1 286 ? -5.282 -11.649 -1.836 1.00 87.69 286 SER A O 1
ATOM 2139 N N . PRO A 1 287 ? -3.290 -12.697 -2.026 1.00 84.31 287 PRO A N 1
ATOM 2140 C CA . PRO A 1 287 ? -2.608 -11.523 -2.561 1.00 84.31 287 PRO A CA 1
ATOM 2141 C C . PRO A 1 287 ? -3.191 -11.007 -3.878 1.00 84.31 287 PRO A C 1
ATOM 2143 O O . PRO A 1 287 ? -3.244 -9.799 -4.087 1.00 84.31 287 PRO A O 1
ATOM 2146 N N . GLN A 1 288 ? -3.689 -11.899 -4.741 1.00 87.38 288 GLN A N 1
ATOM 2147 C CA . GLN A 1 288 ? -4.347 -11.501 -5.987 1.00 87.38 288 GLN A CA 1
ATOM 2148 C C . GLN A 1 288 ? -5.624 -10.700 -5.710 1.00 87.38 288 GLN A C 1
ATOM 2150 O O . GLN A 1 288 ? -5.839 -9.658 -6.321 1.00 87.38 288 GLN A O 1
ATOM 2155 N N . ALA A 1 289 ? -6.455 -11.158 -4.766 1.00 90.94 289 ALA A N 1
ATOM 2156 C CA . ALA A 1 289 ? -7.669 -10.443 -4.381 1.00 90.94 289 ALA A CA 1
ATOM 2157 C C . ALA A 1 289 ? -7.344 -9.059 -3.797 1.00 90.94 289 ALA A C 1
ATOM 2159 O O . ALA A 1 289 ? -8.017 -8.084 -4.132 1.00 90.94 289 ALA A O 1
ATOM 2160 N N . ALA A 1 290 ? -6.285 -8.966 -2.984 1.00 92.06 290 ALA A N 1
ATOM 2161 C CA . ALA A 1 290 ? -5.784 -7.691 -2.483 1.00 92.06 290 ALA A CA 1
ATOM 2162 C C . ALA A 1 290 ? -5.344 -6.775 -3.634 1.00 92.06 290 ALA A C 1
ATOM 2164 O O . ALA A 1 290 ? -5.821 -5.650 -3.734 1.00 92.06 290 ALA A O 1
ATOM 2165 N N . ALA A 1 291 ? -4.497 -7.262 -4.543 1.00 92.00 291 ALA A N 1
ATOM 2166 C CA . ALA A 1 291 ? -3.979 -6.476 -5.660 1.00 92.00 291 ALA A CA 1
ATOM 2167 C C . ALA A 1 291 ? -5.094 -5.954 -6.571 1.00 92.00 291 ALA A C 1
ATOM 2169 O O . ALA A 1 291 ? -5.132 -4.764 -6.880 1.00 92.00 291 ALA A O 1
ATOM 2170 N N . THR A 1 292 ? -6.041 -6.818 -6.945 1.00 91.56 292 THR A N 1
ATOM 2171 C CA . THR A 1 292 ? -7.192 -6.438 -7.768 1.00 91.56 292 THR A CA 1
ATOM 2172 C C . THR A 1 292 ? -8.057 -5.393 -7.067 1.00 91.56 292 THR A C 1
ATOM 2174 O O . THR A 1 292 ? -8.418 -4.396 -7.692 1.00 91.56 292 THR A O 1
ATOM 2177 N N . TYR A 1 293 ? -8.348 -5.569 -5.775 1.00 94.62 293 TYR A N 1
ATOM 2178 C CA . TYR A 1 293 ? -9.115 -4.587 -5.009 1.00 94.62 293 TYR A CA 1
ATOM 2179 C C . TYR A 1 293 ? -8.394 -3.236 -4.942 1.00 94.62 293 TYR A C 1
ATOM 2181 O O . TYR A 1 293 ? -8.972 -2.211 -5.300 1.00 94.62 293 TYR A O 1
ATOM 2189 N N . VAL A 1 294 ? -7.123 -3.226 -4.526 1.00 95.00 294 VAL A N 1
ATOM 2190 C CA . VAL A 1 294 ? -6.333 -1.995 -4.380 1.00 95.00 294 VAL A CA 1
ATOM 2191 C C . VAL A 1 294 ? -6.221 -1.271 -5.724 1.00 95.00 294 VAL A C 1
ATOM 2193 O O . VAL A 1 294 ? -6.426 -0.060 -5.775 1.00 95.00 294 VAL A O 1
ATOM 2196 N N . TRP A 1 295 ? -5.989 -1.998 -6.821 1.00 93.94 295 TRP A N 1
ATOM 2197 C CA . TRP A 1 295 ? -5.927 -1.430 -8.169 1.00 93.94 295 TRP A CA 1
ATOM 2198 C C . TRP A 1 295 ? -7.251 -0.798 -8.616 1.00 93.94 295 TRP A C 1
ATOM 2200 O O . TRP A 1 295 ? -7.267 0.331 -9.108 1.00 93.94 295 TRP A O 1
ATOM 2210 N N . GLN A 1 296 ? -8.378 -1.482 -8.403 1.00 93.94 296 GLN A N 1
ATOM 2211 C CA . GLN A 1 296 ? -9.706 -0.960 -8.748 1.00 93.94 296 GLN A CA 1
ATOM 2212 C C . GLN A 1 296 ? -10.056 0.306 -7.954 1.00 93.94 296 GLN A C 1
ATOM 2214 O O . GLN A 1 296 ? -10.570 1.280 -8.516 1.00 93.94 296 GLN A O 1
ATOM 2219 N N . GLN A 1 297 ? -9.750 0.316 -6.653 1.00 95.50 297 GLN A N 1
ATOM 2220 C CA . GLN A 1 297 ? -9.971 1.490 -5.809 1.00 95.50 297 GLN A CA 1
ATOM 2221 C C . GLN A 1 297 ? -9.063 2.645 -6.231 1.00 95.50 297 GLN A C 1
ATOM 2223 O O . GLN A 1 297 ? -9.548 3.759 -6.404 1.00 95.50 297 GLN A O 1
ATOM 2228 N N . ALA A 1 298 ? -7.782 2.383 -6.497 1.00 93.94 298 ALA A N 1
ATOM 2229 C CA . ALA A 1 298 ? -6.856 3.389 -7.005 1.00 93.94 298 ALA A CA 1
ATOM 2230 C C . ALA A 1 298 ? -7.336 4.003 -8.332 1.00 93.94 298 ALA A C 1
ATOM 2232 O O . ALA A 1 298 ? -7.318 5.223 -8.485 1.00 93.94 298 ALA A O 1
ATOM 2233 N N . GLY A 1 299 ? -7.841 3.184 -9.262 1.00 92.50 299 GLY A N 1
ATOM 2234 C CA . GLY A 1 299 ? -8.437 3.662 -10.512 1.00 92.50 299 GLY A CA 1
ATOM 2235 C C . GLY A 1 299 ? -9.634 4.587 -10.275 1.00 92.50 299 GLY A C 1
ATOM 2236 O O . GLY A 1 299 ? -9.703 5.665 -10.861 1.00 92.50 299 GLY A O 1
ATOM 2237 N N . THR A 1 300 ? -10.526 4.225 -9.351 1.00 93.31 300 THR A N 1
ATOM 2238 C CA . THR A 1 300 ? -11.679 5.062 -8.972 1.00 93.31 300 THR A CA 1
ATOM 2239 C C . THR A 1 300 ? -11.243 6.382 -8.331 1.00 93.31 300 THR A C 1
ATOM 2241 O O . THR A 1 300 ? -11.775 7.443 -8.650 1.00 93.31 300 THR A O 1
ATOM 2244 N N . LEU A 1 301 ? -10.258 6.337 -7.433 1.00 92.06 301 LEU A N 1
ATOM 2245 C CA . LEU A 1 301 ? -9.749 7.517 -6.733 1.00 92.06 301 LEU A CA 1
ATOM 2246 C C . LEU A 1 301 ? -8.992 8.467 -7.662 1.00 92.06 301 LEU A C 1
ATOM 2248 O O . LEU A 1 301 ? -9.038 9.673 -7.456 1.00 92.06 301 LEU A O 1
ATOM 2252 N N . SER A 1 302 ? -8.352 7.943 -8.707 1.00 90.25 302 SER A N 1
ATOM 2253 C CA . SER A 1 302 ? -7.601 8.748 -9.675 1.00 90.25 302 SER A CA 1
ATOM 2254 C C . SER A 1 302 ? -8.452 9.697 -10.525 1.00 90.25 302 SER A C 1
ATOM 2256 O O . SER A 1 302 ? -7.915 10.617 -11.143 1.00 90.25 302 SER A O 1
ATOM 2258 N N . GLN A 1 303 ? -9.768 9.466 -10.565 1.00 85.81 303 GLN A N 1
ATOM 2259 C CA . GLN A 1 303 ? -10.746 10.266 -11.308 1.00 85.81 303 GLN A CA 1
ATOM 2260 C C . GLN A 1 303 ? -11.346 11.410 -10.478 1.00 85.81 303 GLN A C 1
ATOM 2262 O O . GLN A 1 303 ? -12.123 12.201 -11.010 1.00 85.81 303 GLN A O 1
ATOM 2267 N N . ARG A 1 304 ? -11.011 11.479 -9.186 1.00 73.12 304 ARG A N 1
ATOM 2268 C CA . ARG A 1 304 ? -11.328 12.604 -8.301 1.00 73.12 304 ARG A CA 1
ATOM 2269 C C . ARG A 1 304 ? -10.259 13.678 -8.468 1.00 73.12 304 ARG A C 1
ATOM 2271 O O . ARG A 1 304 ? -10.617 14.850 -8.678 1.00 73.12 304 ARG A O 1
#

Foldseek 3Di:
DDPDPDQLNVLLVLLLVLVCVVLVAFEFEADQPDPPQVVRLVRQQVSVCVRPVFGDDPVQSVVPRDRHQQLKAKDWGWDQGPVRDIGIHIYTHFHHLQRDQVVLLVVQAPPFDDDPVLGAHSSLSRQLSSQLRSQLSSDDPDDQLSNLLSNLLSLLLSLQAQLFQCLQDQVRDHNQVSSCRRNVHPSSNLSNLQNNLLSLVVVQVLLQVQCCVVQVAAEDEDRADDSRLNPAAADCAQPPLQDFDHQDPVGTHYHYDYSHPVNNSQPVNPSHDQDGRNHHNVSDPGSSRVSVVSSVSSSVSSVD

pLDDT: mean 82.63, std 10.37, range [31.34, 95.5]